Protein AF-A0A3Q3WZQ5-F1 (afdb_monomer_lite)

Organism: Mola mola (NCBI:txid94237)

Radius of gyration: 52.24 Å; chains: 1; bounding box: 93×128×130 Å

Sequence (222 aa):
VSSPKQTPKRCSSTSPEAAPPHKSPRTDVPSPITHMPNAGEPQSDNVEEPTGPPGSPTARRKSWRRATMTRRSLPALPNLYQVEHLKKEWTCLAKIISSEHPTSTSSSDPSVQRAMEKVRKATNLQGESECWEALLKKHRTKAEELEKVEQGLERGVLLDSTSLAQSSQHHFIQSKPDYHSVLRRQQPMLHTMMDIQSKMVRELMFFKDQSQLLVKETSGRL

Secondary structure (DSSP, 8-state):
------------------------------PPP---------------------------------------PPPPPPPHHHHHHHHHHHHHHHHHHHH----------HHHHHHHHHHHHHT-THHHHHHHHHHHHHHHHHHHHHHHHHHHHHH-----HHHHHTSTTHHHHHT---HHHHHHHHHHHHHHHHHHHHHHHHHHHHHHHHHHHHHHHHHHH-

pLDDT: mean 74.14, std 20.73, range [31.55, 98.62]

Structure (mmCIF, N/CA/C/O backbone):
data_AF-A0A3Q3WZQ5-F1
#
_entry.id   AF-A0A3Q3WZQ5-F1
#
loop_
_atom_site.group_PDB
_atom_site.id
_atom_site.type_symbol
_atom_site.label_atom_id
_atom_site.label_alt_id
_atom_site.label_comp_id
_atom_site.label_asym_id
_atom_site.label_entity_id
_atom_site.label_seq_id
_atom_site.pdbx_PDB_ins_code
_atom_site.Cartn_x
_atom_site.Cartn_y
_atom_site.Cartn_z
_atom_site.occupancy
_atom_site.B_iso_or_equiv
_atom_site.auth_seq_id
_atom_site.auth_comp_id
_atom_site.auth_asym_id
_atom_site.auth_atom_id
_atom_site.pdbx_PDB_model_num
ATOM 1 N N . VAL A 1 1 ? 7.269 63.712 -19.867 1.00 44.59 1 VAL A N 1
ATOM 2 C CA . VAL A 1 1 ? 6.268 62.759 -20.396 1.00 44.59 1 VAL A CA 1
ATOM 3 C C . VAL A 1 1 ? 5.926 61.778 -19.283 1.00 44.59 1 VAL A C 1
ATOM 5 O O . VAL A 1 1 ? 6.805 61.046 -18.858 1.00 44.59 1 VAL A O 1
ATOM 8 N N . SER A 1 2 ? 4.710 61.946 -18.742 1.00 45.03 2 SER A N 1
ATOM 9 C CA . SER A 1 2 ? 3.851 61.035 -17.943 1.00 45.03 2 SER A CA 1
ATOM 10 C C . SER A 1 2 ? 4.493 59.814 -17.253 1.00 45.03 2 SER A C 1
ATOM 12 O O . SER A 1 2 ? 4.985 58.929 -17.940 1.00 45.03 2 SER A O 1
ATOM 14 N N . SER A 1 3 ? 4.565 59.727 -15.919 1.00 49.22 3 SER A N 1
ATOM 15 C CA . SER A 1 3 ? 3.501 59.549 -14.890 1.00 49.22 3 SER A CA 1
ATOM 16 C C . SER A 1 3 ? 3.248 58.070 -14.500 1.00 49.22 3 SER A C 1
ATOM 18 O O . SER A 1 3 ? 3.118 57.230 -15.387 1.00 49.22 3 SER A O 1
ATOM 20 N N . PRO A 1 4 ? 3.127 57.753 -13.189 1.00 61.34 4 PRO A N 1
ATOM 21 C CA . PRO A 1 4 ? 2.912 56.403 -12.649 1.00 61.34 4 PRO A CA 1
ATOM 22 C C . PRO A 1 4 ? 1.415 56.024 -12.580 1.00 61.34 4 PRO A C 1
ATOM 24 O O . PRO A 1 4 ? 0.558 56.897 -12.441 1.00 61.34 4 PRO A O 1
ATOM 27 N N . LYS A 1 5 ? 1.084 54.723 -12.626 1.00 54.62 5 LYS A N 1
ATOM 28 C CA . LYS A 1 5 ? -0.280 54.171 -12.425 1.00 54.62 5 LYS A CA 1
ATOM 29 C C . LYS A 1 5 ? -0.213 52.973 -11.462 1.00 54.62 5 LYS A C 1
ATOM 31 O O . LYS A 1 5 ? 0.468 52.005 -11.764 1.00 54.62 5 LYS A O 1
ATOM 36 N N . GLN A 1 6 ? -0.654 53.120 -10.208 1.00 52.44 6 GLN A N 1
ATOM 37 C CA . GLN A 1 6 ? -2.023 52.941 -9.669 1.00 52.44 6 GLN A CA 1
ATOM 38 C C . GLN A 1 6 ? -2.361 51.484 -9.261 1.00 52.44 6 GLN A C 1
ATOM 40 O O . GLN A 1 6 ? -2.648 50.641 -10.100 1.00 52.44 6 GLN A O 1
ATOM 45 N N . THR A 1 7 ? -2.409 51.232 -7.944 1.00 53.81 7 THR A N 1
ATOM 46 C CA . THR A 1 7 ? -3.471 50.442 -7.262 1.00 53.81 7 THR A CA 1
ATOM 47 C C . THR A 1 7 ? -4.748 51.329 -7.184 1.00 53.81 7 THR A C 1
ATOM 49 O O . THR A 1 7 ? -4.585 52.519 -7.482 1.00 53.81 7 THR A O 1
ATOM 52 N N . PRO A 1 8 ? -5.994 50.918 -6.788 1.00 57.41 8 PRO A N 1
ATOM 53 C CA . PRO A 1 8 ? -6.422 49.804 -5.907 1.00 57.41 8 PRO A CA 1
ATOM 54 C C . PRO A 1 8 ? -7.828 49.173 -6.232 1.00 57.41 8 PRO A C 1
ATOM 56 O O . PRO A 1 8 ? -8.431 49.474 -7.256 1.00 57.41 8 PRO A O 1
ATOM 59 N N . LYS A 1 9 ? -8.384 48.416 -5.254 1.00 51.41 9 LYS A N 1
ATOM 60 C CA . LYS A 1 9 ? -9.808 48.020 -4.993 1.00 51.41 9 LYS A CA 1
ATOM 61 C C . LYS A 1 9 ? -10.229 46.632 -5.519 1.00 51.41 9 LYS A C 1
ATOM 63 O O . LYS A 1 9 ? -10.258 46.395 -6.713 1.00 51.41 9 LYS A O 1
ATOM 68 N N . ARG A 1 10 ? -10.373 45.631 -4.635 1.00 44.50 10 ARG A N 1
ATOM 69 C CA . ARG A 1 10 ? -11.524 45.291 -3.751 1.00 44.50 10 ARG A CA 1
ATOM 70 C C . ARG A 1 10 ? -12.717 44.743 -4.540 1.00 44.50 10 ARG A C 1
ATOM 72 O O . ARG A 1 10 ? -13.382 45.530 -5.190 1.00 44.50 10 ARG A O 1
ATOM 79 N N . CYS A 1 11 ? -13.024 43.458 -4.339 1.00 40.38 11 CYS A N 1
ATOM 80 C CA . CYS A 1 11 ? -14.385 42.935 -4.164 1.00 40.38 11 CYS A CA 1
ATOM 81 C C . CYS A 1 11 ? -14.338 41.572 -3.452 1.00 40.38 11 CYS A C 1
ATOM 83 O O . CYS A 1 11 ? -13.729 40.622 -3.935 1.00 40.38 11 CYS A O 1
ATOM 85 N N . SER A 1 12 ? -14.986 41.518 -2.290 1.00 52.22 12 SER A N 1
ATOM 86 C CA . SER A 1 12 ? -15.489 40.304 -1.646 1.00 52.22 12 SER A CA 1
ATOM 87 C C . SER A 1 12 ? -16.879 40.005 -2.213 1.00 52.22 12 SER A C 1
ATOM 89 O O . SER A 1 12 ? -17.658 40.945 -2.340 1.00 52.22 12 SER A O 1
ATOM 91 N N . SER A 1 13 ? -17.212 38.738 -2.460 1.00 51.34 13 SER A N 1
ATOM 92 C CA . SER A 1 13 ? -18.578 38.181 -2.349 1.00 51.34 13 SER A CA 1
ATOM 93 C C . SER A 1 13 ? -18.502 36.676 -2.636 1.00 51.34 13 SER A C 1
ATOM 95 O O . SER A 1 13 ? -17.992 36.294 -3.682 1.00 51.34 13 SER A O 1
ATOM 97 N N . THR A 1 14 ? -18.759 35.784 -1.683 1.00 44.66 14 THR A N 1
ATOM 98 C CA . THR A 1 14 ? -20.075 35.314 -1.198 1.00 44.66 14 THR A CA 1
ATOM 99 C C . THR A 1 14 ? -20.300 33.896 -1.723 1.00 44.66 14 THR A C 1
ATOM 101 O O . THR A 1 14 ? -20.460 33.679 -2.918 1.00 44.66 14 THR A O 1
ATOM 104 N N . SER A 1 15 ? -20.262 32.939 -0.794 1.00 48.50 15 SER A N 1
ATOM 105 C CA . SER A 1 15 ? -20.676 31.545 -0.983 1.00 48.50 15 SER A CA 1
ATOM 106 C C . SER A 1 15 ? -22.208 31.453 -1.045 1.00 48.50 15 SER A C 1
ATOM 108 O O . SER A 1 15 ? -22.880 32.299 -0.449 1.00 48.50 15 SER A O 1
ATOM 110 N N . PRO A 1 16 ? -22.759 30.462 -1.761 1.00 60.44 16 PRO A N 1
ATOM 111 C CA . PRO A 1 16 ? -23.573 29.437 -1.089 1.00 60.44 16 PRO A CA 1
ATOM 112 C C . PRO A 1 16 ? -23.215 28.023 -1.599 1.00 60.44 16 PRO A C 1
ATOM 114 O O . PRO A 1 16 ? -22.884 27.829 -2.763 1.00 60.44 16 PRO A O 1
ATOM 117 N N . GLU A 1 17 ? -23.042 27.035 -0.722 1.00 53.84 17 GLU A N 1
ATOM 118 C CA . GLU A 1 17 ? -24.107 26.149 -0.217 1.00 53.84 17 GLU A CA 1
ATOM 119 C C . GLU A 1 17 ? -24.777 25.297 -1.311 1.00 53.84 17 GLU A C 1
ATOM 121 O O . GLU A 1 17 ? -25.627 25.777 -2.050 1.00 53.84 17 GLU A O 1
ATOM 126 N N . ALA A 1 18 ? -24.400 24.012 -1.365 1.00 49.84 18 ALA A N 1
ATOM 127 C CA . ALA A 1 18 ? -25.276 22.888 -1.715 1.00 49.84 18 ALA A CA 1
ATOM 128 C C . ALA A 1 18 ? -24.535 21.559 -1.462 1.00 49.84 18 ALA A C 1
ATOM 130 O O . ALA A 1 18 ? -23.678 21.142 -2.241 1.00 49.84 18 ALA A O 1
ATOM 131 N N . ALA A 1 19 ? -24.863 20.887 -0.358 1.00 57.44 19 ALA A N 1
ATOM 132 C CA . ALA A 1 19 ? -24.512 19.487 -0.132 1.00 57.44 19 ALA A CA 1
ATOM 133 C C . ALA A 1 19 ? -25.517 18.562 -0.847 1.00 57.44 19 ALA A C 1
ATOM 135 O O . ALA A 1 19 ? -26.711 18.868 -0.842 1.00 57.44 19 ALA A O 1
ATOM 136 N N . PRO A 1 20 ? -25.091 17.399 -1.375 1.00 63.72 20 PRO A N 1
ATOM 137 C CA . PRO A 1 20 ? -25.992 16.280 -1.633 1.00 63.72 20 PRO A CA 1
ATOM 138 C C . PRO A 1 20 ? -25.722 15.069 -0.711 1.00 63.72 20 PRO A C 1
ATOM 140 O O . PRO A 1 20 ? -24.638 14.938 -0.141 1.00 63.72 20 PRO A O 1
ATOM 143 N N . PRO A 1 21 ? -26.723 14.187 -0.532 1.00 60.00 21 PRO A N 1
ATOM 144 C CA . PRO A 1 21 ? -26.917 13.399 0.681 1.00 60.00 21 PRO A CA 1
ATOM 145 C C . PRO A 1 21 ? -26.221 12.030 0.697 1.00 60.00 21 PRO A C 1
ATOM 147 O O . PRO A 1 21 ? -25.944 11.410 -0.327 1.00 60.00 21 PRO A O 1
ATOM 150 N N . HIS A 1 22 ? -26.047 11.531 1.922 1.00 60.53 22 HIS A N 1
ATOM 151 C CA . HIS A 1 22 ? -25.655 10.173 2.290 1.00 60.53 22 HIS A CA 1
ATOM 152 C C . HIS A 1 22 ? -26.551 9.092 1.671 1.00 60.53 22 HIS A C 1
ATOM 154 O O . HIS A 1 22 ? -27.756 9.109 1.922 1.00 60.53 22 HIS A O 1
ATOM 160 N N . LYS A 1 23 ? -25.959 8.079 1.017 1.00 54.97 23 LYS A N 1
ATOM 161 C CA . LYS A 1 23 ? -26.500 6.705 0.964 1.00 54.97 23 LYS A CA 1
ATOM 162 C C . LYS A 1 23 ? -25.368 5.672 0.898 1.00 54.97 23 LYS A C 1
ATOM 164 O O . LYS A 1 23 ? -24.660 5.585 -0.099 1.00 54.97 23 LYS A O 1
ATOM 169 N N . SER A 1 24 ? -25.242 4.872 1.955 1.00 59.75 24 SER A N 1
ATOM 170 C CA . SER A 1 24 ? -24.442 3.642 1.985 1.00 59.75 24 SER A CA 1
ATOM 171 C C . SER A 1 24 ? -25.312 2.451 1.570 1.00 59.75 24 SER A C 1
ATOM 173 O O . SER A 1 24 ? -26.394 2.292 2.141 1.00 59.75 24 SER A O 1
ATOM 175 N N . PRO A 1 25 ? -24.864 1.565 0.664 1.00 58.53 25 PRO A N 1
ATOM 176 C CA . PRO A 1 25 ? -25.453 0.242 0.519 1.00 58.53 25 PRO A CA 1
ATOM 177 C C . PRO A 1 25 ? -24.878 -0.699 1.583 1.00 58.53 25 PRO A C 1
ATOM 179 O O . PRO A 1 25 ? -23.689 -1.015 1.604 1.00 58.53 25 PRO A O 1
ATOM 182 N N . ARG A 1 26 ? -25.760 -1.134 2.479 1.00 54.75 26 ARG A N 1
ATOM 183 C CA . ARG A 1 26 ? -25.588 -2.279 3.374 1.00 54.75 26 ARG A CA 1
ATOM 184 C C . ARG A 1 26 ? -25.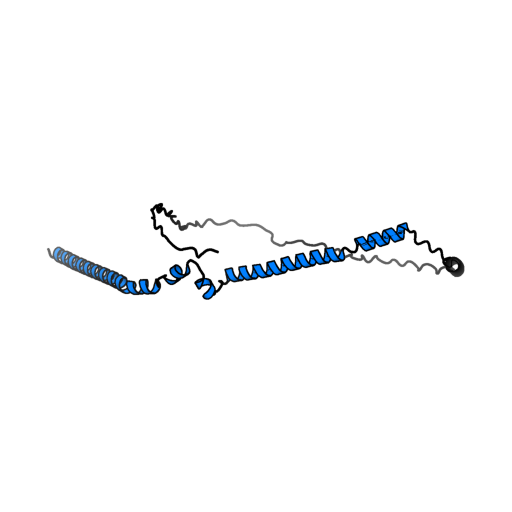516 -3.530 2.490 1.00 54.75 26 ARG A C 1
ATOM 186 O O . ARG A 1 26 ? -26.458 -3.776 1.744 1.00 54.75 26 ARG A O 1
ATOM 193 N N . THR A 1 27 ? -24.411 -4.272 2.529 1.00 55.47 27 THR A N 1
ATOM 194 C CA . THR A 1 27 ? -24.343 -5.602 1.903 1.00 55.47 27 THR A CA 1
ATOM 195 C C . THR A 1 27 ? -24.228 -6.616 3.024 1.00 55.47 27 THR A C 1
ATOM 197 O O . THR A 1 27 ? -23.221 -6.662 3.729 1.00 55.47 27 THR A O 1
ATOM 200 N N . ASP A 1 28 ? -25.320 -7.342 3.230 1.00 48.72 28 ASP A N 1
ATOM 201 C CA . ASP A 1 28 ? -25.418 -8.437 4.176 1.00 48.72 28 ASP A CA 1
ATOM 202 C C . ASP A 1 28 ? -24.555 -9.619 3.716 1.00 48.72 28 ASP A C 1
ATOM 204 O O . ASP A 1 28 ? -24.477 -9.964 2.536 1.00 48.72 28 ASP A O 1
ATOM 208 N N . VAL A 1 29 ? -23.889 -10.221 4.694 1.00 54.16 29 VAL A N 1
ATOM 209 C CA . VAL A 1 29 ? -23.135 -11.470 4.595 1.00 54.16 29 VAL A CA 1
ATOM 210 C C . VAL A 1 29 ? -24.113 -12.642 4.479 1.00 54.16 29 VAL A C 1
ATOM 212 O O . VAL A 1 29 ? -25.120 -12.660 5.188 1.00 54.16 29 VAL A O 1
ATOM 215 N N . PRO A 1 30 ? -23.757 -13.692 3.724 1.00 58.62 30 PRO A N 1
ATOM 216 C CA . PRO A 1 30 ? -24.059 -15.037 4.192 1.00 58.62 30 PRO A CA 1
ATOM 217 C C . PRO A 1 30 ? -22.794 -15.900 4.252 1.00 58.62 30 PRO A C 1
ATOM 219 O O . PRO A 1 30 ? -22.122 -16.136 3.249 1.00 58.62 30 PRO A O 1
ATOM 222 N N . SER A 1 31 ? -22.495 -16.403 5.450 1.00 53.84 31 SER A N 1
ATOM 223 C CA . SER A 1 31 ? -21.585 -17.533 5.643 1.00 53.84 31 SER A CA 1
ATOM 224 C C . SER A 1 31 ? -22.275 -18.831 5.196 1.00 53.84 31 SER A C 1
ATOM 226 O O . SER A 1 31 ? -23.466 -18.991 5.479 1.00 53.84 31 SER A O 1
ATOM 228 N N . PRO A 1 32 ? -21.572 -19.795 4.572 1.00 54.22 32 PRO A N 1
ATOM 229 C CA . PRO A 1 32 ? -22.144 -21.094 4.239 1.00 54.22 32 PRO A CA 1
ATOM 230 C C . PRO A 1 32 ? -22.050 -22.057 5.431 1.00 54.22 32 PRO A C 1
ATOM 232 O O . PRO A 1 32 ? -20.962 -22.328 5.939 1.00 54.22 32 PRO A O 1
ATOM 235 N N . ILE A 1 33 ? -23.197 -22.601 5.845 1.00 44.41 33 ILE A N 1
ATOM 236 C CA . ILE A 1 33 ? -23.313 -23.736 6.768 1.00 44.41 33 ILE A CA 1
ATOM 237 C C . ILE A 1 33 ? -23.571 -25.012 5.957 1.00 44.41 33 ILE A C 1
ATOM 239 O O . ILE A 1 33 ? -24.548 -25.111 5.221 1.00 44.41 33 ILE A O 1
ATOM 243 N N . THR A 1 34 ? -22.631 -25.945 6.108 1.00 49.66 34 THR A N 1
ATOM 244 C CA . THR A 1 34 ? -22.788 -27.391 6.337 1.00 49.66 34 THR A CA 1
ATOM 245 C C . THR A 1 34 ? -23.994 -28.106 5.720 1.00 49.66 34 THR A C 1
ATOM 247 O O . THR A 1 34 ? -25.111 -27.911 6.180 1.00 49.66 34 THR A O 1
ATOM 250 N N . HIS A 1 35 ? -23.740 -29.091 4.846 1.00 38.19 35 HIS A N 1
ATOM 251 C CA . HIS A 1 35 ? -24.160 -30.480 5.103 1.00 38.19 35 HIS A CA 1
ATOM 252 C C . HIS A 1 35 ? -23.574 -31.476 4.087 1.00 38.19 35 HIS A C 1
ATOM 254 O O . HIS A 1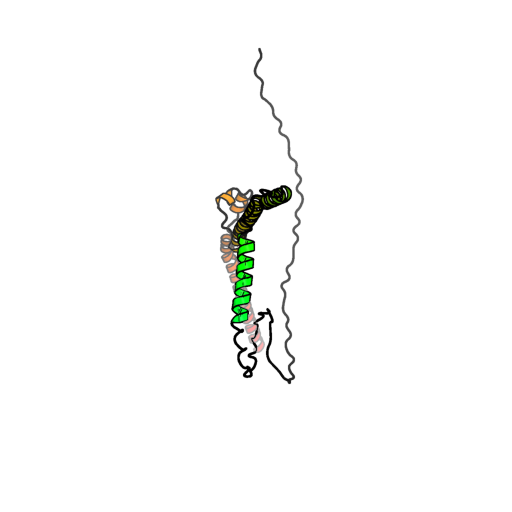 35 ? -23.812 -31.388 2.887 1.00 38.19 35 HIS A O 1
ATOM 260 N N . MET A 1 36 ? -22.841 -32.463 4.603 1.00 44.91 36 MET A N 1
ATOM 261 C CA . MET A 1 36 ? -22.629 -33.757 3.950 1.00 44.91 36 MET A CA 1
ATOM 262 C C . MET A 1 36 ? -23.842 -34.656 4.233 1.00 44.91 36 MET A C 1
ATOM 264 O O . MET A 1 36 ? -24.449 -34.537 5.306 1.00 44.91 36 MET A O 1
ATOM 268 N N . PRO A 1 37 ? -24.126 -35.621 3.348 1.00 51.41 37 PRO A N 1
ATOM 269 C CA . PRO A 1 37 ? -24.479 -36.948 3.818 1.00 51.41 37 PRO A CA 1
ATOM 270 C C . PRO A 1 37 ? -23.567 -38.023 3.224 1.00 51.41 37 PRO A C 1
ATOM 272 O O . PRO A 1 37 ? -23.248 -38.054 2.039 1.00 51.41 37 PRO A O 1
ATOM 275 N N . ASN A 1 38 ? -23.159 -38.884 4.145 1.00 35.59 38 ASN A N 1
ATOM 276 C CA . ASN A 1 38 ? -22.377 -40.095 4.002 1.00 35.59 38 ASN A CA 1
ATOM 277 C C . ASN A 1 38 ? -23.324 -41.309 3.859 1.00 35.59 38 ASN A C 1
ATOM 279 O O . ASN A 1 38 ? -24.464 -41.245 4.317 1.00 35.59 38 ASN A O 1
ATOM 283 N N . ALA A 1 39 ? -22.756 -42.414 3.370 1.00 38.16 39 ALA A N 1
ATOM 284 C CA . ALA A 1 39 ? -23.129 -43.820 3.574 1.00 38.16 39 ALA A CA 1
ATOM 285 C C . ALA A 1 39 ? -24.034 -44.530 2.542 1.00 38.16 39 ALA A C 1
ATOM 287 O O . ALA A 1 39 ? -25.213 -44.225 2.381 1.00 38.16 39 ALA A O 1
ATOM 288 N N . GLY A 1 40 ? -23.453 -45.582 1.944 1.00 36.44 40 GLY A N 1
ATOM 289 C CA . GLY A 1 40 ? -24.118 -46.662 1.208 1.00 36.44 40 GLY A CA 1
ATOM 290 C C . GLY A 1 40 ? -23.134 -47.496 0.369 1.00 36.44 40 GLY A C 1
ATOM 291 O O . GLY A 1 40 ? -22.925 -47.182 -0.795 1.00 36.44 40 GLY A O 1
ATOM 292 N N . GLU A 1 41 ? -22.507 -48.504 0.989 1.00 41.91 41 GLU A N 1
ATOM 293 C CA . GLU A 1 41 ? -21.523 -49.480 0.452 1.00 41.91 41 GLU A CA 1
ATOM 294 C C . GLU A 1 41 ? -22.151 -50.565 -0.500 1.00 41.91 41 GLU A C 1
ATOM 296 O O . GLU A 1 41 ? -23.285 -50.383 -0.934 1.00 41.91 41 GLU A O 1
ATOM 301 N N . PRO A 1 42 ? -21.533 -51.746 -0.776 1.00 48.72 42 PRO A N 1
ATOM 302 C CA . PRO A 1 42 ? -20.470 -52.020 -1.764 1.00 48.72 42 PRO A CA 1
ATOM 303 C C . PRO A 1 42 ? -20.793 -53.217 -2.713 1.00 48.72 42 PRO A C 1
ATOM 305 O O . PRO A 1 42 ? -21.546 -54.113 -2.346 1.00 48.72 42 PRO A O 1
ATOM 308 N N . GLN A 1 43 ? -20.156 -53.327 -3.893 1.00 35.28 43 GLN A N 1
ATOM 309 C CA . GLN A 1 43 ? -19.993 -54.613 -4.626 1.00 35.28 43 GLN A CA 1
ATOM 310 C C . GLN A 1 43 ? -18.960 -54.447 -5.765 1.00 35.28 43 GLN A C 1
ATOM 312 O O . GLN A 1 43 ? -19.202 -53.691 -6.698 1.00 35.28 43 GLN A O 1
ATOM 317 N N . SER A 1 44 ? -17.686 -54.800 -5.568 1.00 35.88 44 SER A N 1
ATOM 318 C CA . SER A 1 44 ? -16.984 -56.078 -5.834 1.00 35.88 44 SER A CA 1
ATOM 319 C C . SER A 1 44 ? -16.996 -56.594 -7.284 1.00 35.88 44 SER A C 1
ATOM 321 O O . SER A 1 44 ? -18.043 -56.919 -7.835 1.00 35.88 44 SER A O 1
ATOM 323 N N . ASP A 1 45 ? -15.763 -56.760 -7.781 1.00 31.55 45 ASP A N 1
ATOM 324 C CA . ASP A 1 45 ? -15.262 -57.675 -8.822 1.00 31.55 45 ASP A CA 1
ATOM 325 C C . ASP A 1 45 ? -15.338 -57.248 -10.301 1.00 31.55 45 ASP A C 1
ATOM 327 O O . ASP A 1 45 ? -16.303 -57.535 -11.005 1.00 31.55 45 ASP A O 1
ATOM 331 N N . ASN A 1 46 ? -14.239 -56.688 -10.832 1.00 37.97 46 ASN A N 1
ATOM 332 C CA . ASN A 1 46 ? -13.255 -57.458 -11.623 1.00 37.97 46 ASN A CA 1
ATOM 333 C C . ASN A 1 46 ? -12.253 -56.570 -12.403 1.00 37.97 46 ASN A C 1
ATOM 335 O O . ASN A 1 46 ? -12.649 -55.722 -13.193 1.00 37.97 46 ASN A O 1
ATOM 339 N N . VAL A 1 47 ? -10.968 -56.910 -12.219 1.00 39.50 47 VAL A N 1
ATOM 340 C CA . VAL A 1 47 ? -9.926 -57.166 -13.245 1.00 39.50 47 VAL A CA 1
ATOM 341 C C . VAL A 1 47 ? -9.296 -56.005 -14.052 1.00 39.50 47 VAL A C 1
ATOM 343 O O . VAL A 1 47 ? -9.953 -55.258 -14.763 1.00 39.50 47 VAL A O 1
ATOM 346 N N . GLU A 1 48 ? -7.953 -56.023 -13.994 1.00 37.16 48 GLU A N 1
ATOM 347 C CA . GLU A 1 48 ? -6.917 -55.461 -14.890 1.00 37.16 48 GLU A CA 1
ATOM 348 C C . GLU A 1 48 ? -6.519 -53.973 -14.804 1.00 37.16 48 GLU A C 1
ATOM 350 O O . GLU A 1 48 ? -6.907 -53.106 -15.580 1.00 37.16 48 GLU A O 1
ATOM 355 N N . GLU A 1 49 ? -5.580 -53.738 -13.890 1.00 40.41 49 GLU A N 1
ATOM 356 C CA . GLU A 1 49 ? -4.466 -52.781 -13.959 1.00 40.41 49 GLU A CA 1
ATOM 357 C C . GLU A 1 49 ? -3.260 -53.459 -14.702 1.00 40.41 49 GLU A C 1
ATOM 359 O O . GLU A 1 49 ? -3.250 -54.694 -14.706 1.00 40.41 49 GLU A O 1
ATOM 364 N N . PRO A 1 50 ? -2.213 -52.797 -15.285 1.00 46.12 50 PRO A N 1
ATOM 365 C CA . PRO A 1 50 ? -1.853 -51.365 -15.317 1.00 46.12 50 PRO A CA 1
ATOM 366 C C . PRO A 1 50 ? -1.350 -50.786 -16.679 1.00 46.12 50 PRO A C 1
ATOM 368 O O . PRO A 1 50 ? -0.862 -51.476 -17.571 1.00 46.12 50 PRO A O 1
ATOM 371 N N . THR A 1 51 ? -1.194 -49.454 -16.665 1.00 34.66 51 THR A N 1
ATOM 372 C CA . THR A 1 51 ? -0.086 -48.652 -17.255 1.00 34.66 51 THR A CA 1
ATOM 373 C C . THR A 1 51 ? -0.284 -47.958 -18.611 1.00 34.66 51 THR A C 1
ATOM 375 O O . THR A 1 51 ? -0.231 -48.574 -19.672 1.00 34.66 51 THR A O 1
ATOM 378 N N . GLY A 1 52 ? -0.274 -46.617 -18.566 1.00 35.03 52 GLY A N 1
ATOM 379 C CA . GLY A 1 52 ? 0.267 -45.750 -19.626 1.00 35.03 52 GLY A CA 1
ATOM 380 C C . GLY A 1 52 ? -0.315 -44.330 -19.620 1.00 35.03 52 GLY A C 1
ATOM 381 O O . GLY A 1 52 ? -1.504 -44.163 -19.874 1.00 35.03 52 GLY A O 1
ATOM 382 N N . PRO A 1 53 ? 0.496 -43.292 -19.335 1.00 52.19 53 PRO A N 1
ATOM 383 C CA . PRO A 1 53 ? 0.758 -42.256 -20.359 1.00 52.19 53 PRO A CA 1
ATOM 384 C C . PRO A 1 53 ? 2.200 -41.684 -20.236 1.00 52.19 53 PRO A C 1
ATOM 386 O O . PRO A 1 53 ? 2.933 -42.133 -19.355 1.00 52.19 53 PRO A O 1
ATOM 389 N N . PRO A 1 54 ? 2.659 -40.663 -21.000 1.00 46.56 54 PRO A N 1
ATOM 390 C CA . PRO A 1 54 ? 2.162 -40.035 -22.231 1.00 46.56 54 PRO A CA 1
ATOM 391 C C . PRO A 1 54 ? 3.202 -40.054 -23.385 1.00 46.56 54 PRO A C 1
ATOM 393 O O . PRO A 1 54 ? 4.414 -40.084 -23.179 1.00 46.56 54 PRO A O 1
ATOM 396 N N . GLY A 1 55 ? 2.735 -39.987 -24.634 1.00 37.69 55 GLY A N 1
ATOM 397 C CA . GLY A 1 55 ? 3.595 -39.938 -25.822 1.00 37.69 55 GLY A CA 1
ATOM 398 C C . GLY A 1 55 ? 4.049 -38.524 -26.207 1.00 37.69 55 GLY A C 1
ATOM 399 O O . GLY A 1 55 ? 3.217 -37.642 -26.404 1.00 37.69 55 GLY A O 1
ATOM 400 N N . SER A 1 56 ? 5.365 -38.336 -26.370 1.00 38.53 56 SER A N 1
ATOM 401 C CA . SER A 1 56 ? 6.061 -37.349 -27.231 1.00 38.53 56 SER A CA 1
ATOM 402 C C . SER A 1 56 ? 7.583 -37.617 -27.189 1.00 38.53 56 SER A C 1
ATOM 404 O O . SER A 1 56 ? 8.060 -38.069 -26.152 1.00 38.53 56 SER A O 1
ATOM 406 N N . PRO A 1 57 ? 8.416 -37.253 -28.189 1.00 47.34 57 PRO A N 1
ATOM 407 C CA . PRO A 1 57 ? 8.235 -37.192 -29.636 1.00 47.34 57 PRO A CA 1
ATOM 408 C C . PRO A 1 57 ? 9.260 -38.076 -30.404 1.00 47.34 57 PRO A C 1
ATOM 410 O O . PRO A 1 57 ? 10.245 -38.597 -29.882 1.00 47.34 57 PRO A O 1
ATOM 413 N N . THR A 1 58 ? 9.010 -38.229 -31.699 1.00 52.25 58 THR A N 1
ATOM 414 C CA . THR A 1 58 ? 9.658 -39.099 -32.689 1.00 52.25 58 THR A CA 1
ATOM 415 C C . THR A 1 58 ? 11.173 -38.870 -32.856 1.00 52.25 58 THR A C 1
ATOM 417 O O . THR A 1 58 ? 11.620 -38.106 -33.710 1.00 52.25 58 THR A O 1
ATOM 420 N N . ALA A 1 59 ? 12.000 -39.613 -32.117 1.00 44.31 59 ALA A N 1
ATOM 421 C CA . ALA A 1 59 ? 13.426 -39.769 -32.410 1.00 44.31 59 ALA A CA 1
ATOM 422 C C . ALA A 1 59 ? 13.625 -40.896 -33.440 1.00 44.31 59 ALA A C 1
ATOM 424 O O . ALA A 1 59 ? 13.674 -42.083 -33.113 1.00 44.31 59 ALA A O 1
ATOM 425 N N . ARG A 1 60 ? 13.730 -40.528 -34.721 1.00 59.25 60 ARG A N 1
ATOM 426 C CA . ARG A 1 60 ? 13.960 -41.441 -35.853 1.00 59.25 60 ARG A CA 1
ATOM 427 C C . ARG A 1 60 ? 15.376 -42.036 -35.806 1.00 59.25 60 ARG A C 1
ATOM 429 O O . ARG A 1 60 ? 16.270 -41.631 -36.549 1.00 59.25 60 ARG A O 1
ATOM 436 N N . ARG A 1 61 ? 15.584 -43.025 -34.935 1.00 52.78 61 ARG A N 1
ATOM 437 C CA . ARG A 1 61 ? 16.787 -43.866 -34.890 1.00 52.78 61 ARG A CA 1
ATOM 438 C C . ARG A 1 61 ? 16.735 -44.887 -36.026 1.00 52.78 61 ARG A C 1
ATOM 440 O O . ARG A 1 61 ? 15.951 -45.829 -36.010 1.00 52.78 61 ARG A O 1
ATOM 447 N N . LYS A 1 62 ? 17.582 -44.678 -37.032 1.00 63.97 62 LYS A N 1
ATOM 448 C CA . LYS A 1 62 ? 17.812 -45.607 -38.145 1.00 63.97 62 LYS A CA 1
ATOM 449 C C . LYS A 1 62 ? 18.488 -46.872 -37.604 1.00 63.97 62 LYS A C 1
ATOM 451 O O . LYS A 1 62 ? 19.678 -46.859 -37.297 1.00 63.97 62 LYS A O 1
ATOM 456 N N . SER A 1 63 ? 17.720 -47.947 -37.465 1.00 53.19 63 SER A N 1
ATOM 457 C CA . SER A 1 63 ? 18.230 -49.284 -37.182 1.00 53.19 63 SER A CA 1
ATOM 458 C C . SER A 1 63 ? 18.845 -49.866 -38.456 1.00 53.19 63 SER A C 1
ATOM 460 O O . SER A 1 63 ? 18.171 -50.123 -39.452 1.00 53.19 63 SER A O 1
ATOM 462 N N . TRP A 1 64 ? 20.162 -50.053 -38.438 1.00 50.34 64 TRP A N 1
ATOM 463 C CA . TRP A 1 64 ? 20.874 -50.786 -39.476 1.00 50.34 64 TRP A CA 1
ATOM 464 C C . TRP A 1 64 ? 20.565 -52.271 -39.294 1.00 50.34 64 TRP A C 1
ATOM 466 O O . TRP A 1 64 ? 21.101 -52.924 -38.398 1.00 50.34 64 TRP A O 1
ATOM 476 N N . ARG A 1 65 ? 19.667 -52.813 -40.121 1.00 56.81 65 ARG A N 1
ATOM 477 C CA . ARG A 1 65 ? 19.513 -54.264 -40.248 1.00 56.81 65 ARG A CA 1
ATOM 478 C C . ARG A 1 65 ? 20.836 -54.824 -40.774 1.00 56.81 65 ARG A C 1
ATOM 480 O O . ARG A 1 65 ? 21.241 -54.508 -41.889 1.00 56.81 65 ARG A O 1
ATOM 487 N N . ARG A 1 66 ? 21.515 -55.644 -39.967 1.00 52.41 66 ARG A N 1
ATOM 488 C CA . ARG A 1 66 ? 22.623 -56.492 -40.422 1.00 52.41 66 ARG A CA 1
ATOM 489 C C . ARG A 1 66 ? 22.057 -57.507 -41.412 1.00 52.41 66 ARG A C 1
ATOM 491 O O . ARG A 1 66 ? 21.367 -58.438 -41.007 1.00 52.41 66 ARG A O 1
ATOM 498 N N . ALA A 1 67 ? 22.313 -57.295 -42.698 1.00 51.81 67 ALA A N 1
ATOM 499 C CA . ALA A 1 67 ? 22.070 -58.300 -43.720 1.00 51.81 67 ALA A CA 1
ATOM 500 C C . ALA A 1 67 ? 23.132 -59.402 -43.598 1.00 51.81 67 ALA A C 1
ATOM 502 O O . ALA A 1 67 ? 24.326 -59.125 -43.471 1.00 51.81 67 ALA A O 1
ATOM 503 N N . THR A 1 68 ? 22.679 -60.650 -43.612 1.00 61.41 68 THR A N 1
ATOM 504 C CA . THR A 1 68 ? 23.496 -61.860 -43.648 1.00 61.41 68 THR A CA 1
ATOM 505 C C . THR A 1 68 ? 24.334 -61.870 -44.925 1.00 61.41 68 THR A C 1
ATOM 507 O O . THR A 1 68 ? 23.834 -62.011 -46.040 1.00 61.41 68 THR A O 1
ATOM 510 N N . MET A 1 69 ? 25.636 -61.650 -44.759 1.00 55.91 69 MET A N 1
ATOM 511 C CA . MET A 1 69 ? 26.586 -61.506 -45.853 1.00 55.91 69 MET A CA 1
ATOM 512 C C . MET A 1 69 ? 26.967 -62.887 -46.401 1.00 55.91 69 MET A C 1
ATOM 514 O O . MET A 1 69 ? 27.913 -63.529 -45.951 1.00 55.91 69 MET A O 1
ATOM 518 N N . THR A 1 70 ? 26.204 -63.355 -47.384 1.00 53.81 70 THR A N 1
ATOM 519 C CA . THR A 1 70 ? 26.581 -64.485 -48.242 1.00 53.81 70 THR A CA 1
ATOM 520 C C . THR A 1 70 ? 27.926 -64.188 -48.908 1.00 53.81 70 THR A C 1
ATOM 522 O O . THR A 1 70 ? 28.088 -63.134 -49.527 1.00 53.81 70 THR A O 1
ATOM 525 N N . ARG A 1 71 ? 28.883 -65.118 -48.789 1.00 55.31 71 ARG A N 1
ATOM 526 C CA . ARG A 1 71 ? 30.182 -65.107 -49.480 1.00 55.31 71 ARG A CA 1
ATOM 527 C C . ARG A 1 71 ? 29.979 -64.904 -50.987 1.00 55.31 71 ARG A C 1
ATOM 529 O O . ARG A 1 71 ? 29.687 -65.853 -51.706 1.00 55.31 71 ARG A O 1
ATOM 536 N N . ARG A 1 72 ? 30.154 -63.673 -51.465 1.00 58.81 72 ARG A N 1
ATOM 537 C CA . ARG A 1 72 ? 30.383 -63.372 -52.880 1.00 58.81 72 ARG A CA 1
ATOM 538 C C . ARG A 1 72 ? 31.857 -63.025 -53.031 1.00 58.81 72 ARG A C 1
ATOM 540 O O . ARG A 1 72 ? 32.375 -62.187 -52.299 1.00 58.81 72 ARG A O 1
ATOM 547 N N . SER A 1 73 ? 32.523 -63.739 -53.927 1.00 66.75 73 SER A N 1
ATOM 548 C CA . SER A 1 73 ? 33.885 -63.478 -54.383 1.00 66.75 73 SER A CA 1
ATOM 549 C C . SER A 1 73 ? 34.085 -61.994 -54.702 1.00 66.75 73 SER A C 1
ATOM 551 O O . SER A 1 73 ? 33.200 -61.367 -55.288 1.00 66.75 73 SER A O 1
ATOM 553 N N . LEU A 1 74 ? 35.238 -61.442 -54.313 1.00 67.31 74 LEU A N 1
ATOM 554 C CA . LEU A 1 74 ? 35.620 -60.067 -54.639 1.00 67.31 74 LEU A CA 1
ATOM 555 C C . LEU A 1 74 ? 35.573 -59.860 -56.166 1.00 67.31 74 LEU A C 1
ATOM 557 O O . LEU A 1 74 ? 35.983 -60.765 -56.900 1.00 67.31 74 LEU A O 1
ATOM 561 N N . PRO A 1 75 ? 35.075 -58.712 -56.662 1.00 63.31 75 PRO A N 1
ATOM 562 C CA . PRO A 1 75 ? 35.132 -58.403 -58.085 1.00 63.31 75 PRO A CA 1
ATOM 563 C C . PRO A 1 75 ? 36.592 -58.411 -58.551 1.00 63.31 75 PRO A C 1
ATOM 565 O O . PRO A 1 75 ? 37.473 -57.890 -57.865 1.00 63.31 75 PRO A O 1
ATOM 568 N N . ALA A 1 76 ? 36.840 -59.046 -59.699 1.00 65.81 76 ALA A N 1
ATOM 569 C CA . ALA A 1 76 ? 38.164 -59.116 -60.301 1.00 65.81 76 ALA A CA 1
ATOM 570 C C . ALA A 1 76 ? 38.735 -57.702 -60.480 1.00 65.81 76 ALA A C 1
ATOM 572 O O . ALA A 1 76 ? 38.018 -56.790 -60.900 1.00 65.81 76 ALA A O 1
ATOM 573 N N . LEU A 1 77 ? 40.015 -57.528 -60.133 1.00 63.00 77 LEU A N 1
ATOM 574 C CA . LEU A 1 77 ? 40.714 -56.254 -60.287 1.00 63.00 77 LEU A CA 1
ATOM 575 C C . LEU A 1 77 ? 40.564 -55.762 -61.737 1.00 63.00 77 LEU A C 1
ATOM 577 O O . LEU A 1 77 ? 40.732 -56.566 -62.661 1.00 63.00 77 LEU A O 1
ATOM 581 N N . PRO A 1 78 ? 40.229 -54.475 -61.954 1.00 67.88 78 PRO A N 1
ATOM 582 C CA . PRO A 1 78 ? 40.075 -53.935 -63.296 1.00 67.88 78 PRO A CA 1
ATOM 583 C C . PRO A 1 78 ? 41.364 -54.165 -64.086 1.00 67.88 78 PRO A C 1
ATOM 585 O O . PRO A 1 78 ? 42.467 -53.943 -63.584 1.00 67.88 78 PRO A O 1
ATOM 588 N N . ASN A 1 79 ? 41.209 -54.660 -65.315 1.00 70.62 79 ASN A N 1
ATOM 589 C CA . ASN A 1 79 ? 42.318 -54.958 -66.212 1.00 70.62 79 ASN A CA 1
ATOM 590 C C . ASN A 1 79 ? 43.220 -53.716 -66.330 1.00 70.62 79 ASN A C 1
ATOM 592 O O . ASN A 1 79 ? 42.724 -52.629 -66.631 1.00 70.62 79 ASN A O 1
ATOM 596 N N . LEU A 1 80 ? 44.528 -53.876 -66.099 1.00 74.38 80 LEU A N 1
ATOM 597 C CA . LEU A 1 80 ? 45.516 -52.788 -66.104 1.00 74.38 80 LEU A CA 1
ATOM 598 C C . LEU A 1 80 ? 45.438 -51.927 -67.378 1.00 74.38 80 LEU A C 1
ATOM 600 O O . LEU A 1 80 ? 45.627 -50.716 -67.312 1.00 74.38 80 LEU A O 1
ATOM 604 N N . TYR A 1 81 ? 45.049 -52.515 -68.514 1.00 78.25 81 TYR A N 1
ATOM 605 C CA . TYR A 1 81 ? 44.821 -51.779 -69.759 1.00 78.25 81 TYR A CA 1
ATOM 606 C C . TYR A 1 81 ? 43.694 -50.739 -69.671 1.00 78.25 81 TYR A C 1
ATOM 608 O O . TYR A 1 81 ? 43.814 -49.657 -70.242 1.00 78.25 81 TYR A O 1
ATOM 616 N N . GLN A 1 82 ? 42.612 -51.027 -68.944 1.00 78.69 82 GLN A N 1
ATOM 617 C CA . GLN A 1 82 ? 41.505 -50.082 -68.757 1.00 78.69 82 GLN A CA 1
ATOM 618 C C . GLN A 1 82 ? 41.915 -48.923 -67.848 1.00 78.69 82 GLN A C 1
ATOM 620 O O . GLN A 1 82 ? 41.520 -47.784 -68.082 1.00 78.69 82 GLN A O 1
ATOM 625 N N . VAL A 1 83 ? 42.744 -49.206 -66.840 1.00 81.19 83 VAL A N 1
ATOM 626 C CA . VAL A 1 83 ? 43.261 -48.191 -65.917 1.00 81.19 83 VAL A CA 1
ATOM 627 C C . VAL A 1 83 ? 44.186 -47.221 -66.650 1.00 81.19 83 VAL A C 1
ATOM 629 O O . VAL A 1 83 ? 44.040 -46.010 -66.495 1.00 81.19 83 VAL A O 1
ATOM 632 N N . GLU A 1 84 ? 45.086 -47.725 -67.496 1.00 86.75 84 GLU A N 1
ATOM 633 C CA . GLU A 1 84 ? 45.984 -46.871 -68.281 1.00 86.75 84 GLU A CA 1
ATOM 634 C C . GLU A 1 84 ? 45.236 -46.057 -69.347 1.00 86.75 84 GLU A C 1
ATOM 636 O O . GLU A 1 84 ? 45.536 -44.877 -69.544 1.00 86.75 84 GLU A O 1
ATOM 641 N N . HIS A 1 85 ? 44.216 -46.638 -69.990 1.00 89.06 85 HIS A N 1
ATOM 642 C CA . HIS A 1 85 ? 43.358 -45.906 -70.926 1.00 89.06 85 HIS A CA 1
ATOM 643 C C . HIS A 1 85 ? 42.618 -44.759 -70.230 1.00 89.06 85 HIS A C 1
ATOM 645 O O . HIS A 1 85 ? 42.717 -43.608 -70.653 1.00 89.06 85 HIS A O 1
ATOM 651 N N . LEU A 1 86 ? 41.952 -45.058 -69.111 1.00 90.44 86 LEU A N 1
ATOM 652 C CA . LEU A 1 86 ? 41.203 -44.076 -68.335 1.00 90.44 86 LEU A CA 1
ATOM 653 C C . LEU A 1 86 ? 42.130 -42.968 -67.821 1.00 90.44 86 LEU A C 1
ATOM 655 O O . LEU A 1 86 ? 41.837 -41.786 -67.975 1.00 90.44 86 LEU A O 1
ATOM 659 N N . LYS A 1 87 ? 43.303 -43.324 -67.289 1.00 89.19 87 LYS A N 1
ATOM 660 C CA . LYS A 1 87 ? 44.315 -42.353 -66.861 1.00 89.19 87 LYS A CA 1
ATOM 661 C C . LYS A 1 87 ? 44.719 -41.427 -68.007 1.00 89.19 87 LYS A C 1
ATOM 663 O O . LYS A 1 87 ? 44.809 -40.217 -67.801 1.00 89.19 87 LYS A O 1
ATOM 668 N N . LYS A 1 88 ? 44.925 -41.956 -69.215 1.00 91.62 88 LYS A N 1
ATOM 669 C CA . LYS A 1 88 ? 45.279 -41.157 -70.397 1.00 91.62 88 LYS A CA 1
ATOM 670 C C . LYS A 1 88 ? 44.158 -40.191 -70.795 1.00 91.62 88 LYS A C 1
ATOM 672 O O . LYS A 1 88 ? 44.457 -39.033 -71.080 1.00 91.62 88 LYS A O 1
ATOM 677 N N . GLU A 1 89 ? 42.897 -40.620 -70.732 1.00 92.75 89 GLU A N 1
ATOM 678 C CA . GLU A 1 89 ? 41.729 -39.758 -70.974 1.00 92.75 89 GLU A CA 1
ATOM 679 C C . GLU A 1 89 ? 41.610 -38.637 -69.938 1.00 92.75 89 GLU A C 1
ATOM 681 O O . GLU A 1 89 ? 41.514 -37.469 -70.313 1.00 92.75 89 GLU A O 1
ATOM 686 N N . TRP A 1 90 ? 41.725 -38.952 -68.644 1.00 91.19 90 TRP A N 1
ATOM 687 C CA . TRP A 1 90 ? 41.715 -37.941 -67.579 1.00 91.19 90 TRP A CA 1
ATOM 688 C C . TRP A 1 90 ? 42.871 -36.952 -67.710 1.00 91.19 90 TRP A C 1
ATOM 690 O O . TRP A 1 90 ? 42.692 -35.756 -67.493 1.00 91.19 90 TRP A O 1
ATOM 700 N N . THR A 1 91 ? 44.052 -37.423 -68.119 1.00 90.88 91 THR A N 1
ATOM 701 C CA . THR A 1 91 ? 45.211 -36.546 -68.341 1.00 90.88 91 THR A CA 1
ATOM 702 C C . THR A 1 91 ? 44.999 -35.638 -69.558 1.00 90.88 91 THR A C 1
ATOM 704 O O . THR A 1 91 ? 45.461 -34.498 -69.563 1.00 90.88 91 THR A O 1
ATOM 707 N N . CYS A 1 92 ? 44.296 -36.115 -70.589 1.00 88.56 92 CYS A N 1
ATOM 708 C CA . CYS A 1 92 ? 43.937 -35.315 -71.758 1.00 88.56 92 CYS A CA 1
ATOM 709 C C . CYS A 1 92 ? 42.895 -34.246 -71.400 1.00 88.56 92 CYS A C 1
ATOM 711 O O . CYS A 1 92 ? 43.123 -33.069 -71.667 1.00 88.56 92 CYS A O 1
ATOM 713 N N . LEU A 1 93 ? 41.827 -34.625 -70.693 1.00 90.81 93 LEU A N 1
ATOM 714 C CA . LEU A 1 93 ? 40.809 -33.701 -70.183 1.00 90.81 93 LEU A CA 1
ATOM 715 C C . LEU A 1 93 ? 41.405 -32.631 -69.264 1.00 90.81 93 LEU A C 1
ATOM 717 O O . LEU A 1 93 ? 41.135 -31.447 -69.444 1.00 90.81 93 LEU A O 1
ATOM 721 N N . ALA A 1 94 ? 42.273 -33.017 -68.327 1.00 84.81 94 ALA A N 1
ATOM 722 C CA . ALA A 1 94 ? 42.936 -32.071 -67.433 1.00 84.81 94 ALA A CA 1
ATOM 723 C C . ALA A 1 94 ? 43.819 -31.071 -68.195 1.00 84.81 94 ALA A C 1
ATOM 725 O O . ALA A 1 94 ? 43.861 -29.895 -67.837 1.00 84.81 94 ALA A O 1
ATOM 726 N N . LYS A 1 95 ? 44.496 -31.512 -69.266 1.00 85.62 95 LYS A N 1
ATOM 727 C CA . LYS A 1 95 ? 45.270 -30.623 -70.143 1.00 85.62 95 LYS A CA 1
ATOM 728 C C . LYS A 1 95 ? 44.382 -29.679 -70.942 1.00 85.62 95 LYS A C 1
ATOM 730 O O . LYS A 1 95 ? 44.761 -28.526 -71.074 1.00 85.62 95 LYS A O 1
ATOM 735 N N . ILE A 1 96 ? 43.223 -30.127 -71.426 1.00 84.88 96 ILE A N 1
ATOM 736 C CA . ILE A 1 96 ? 42.259 -29.263 -72.126 1.00 84.88 96 ILE A CA 1
ATOM 737 C C . ILE A 1 96 ? 41.785 -28.154 -71.180 1.00 84.88 96 ILE A C 1
ATOM 739 O O . ILE A 1 96 ? 41.971 -26.983 -71.496 1.00 84.88 96 ILE A O 1
ATOM 743 N N . ILE A 1 97 ? 41.323 -28.521 -69.980 1.00 79.50 97 ILE A N 1
ATOM 744 C CA . ILE A 1 97 ? 40.831 -27.582 -68.956 1.00 79.50 97 ILE A CA 1
ATOM 745 C C . ILE A 1 97 ? 41.945 -26.642 -68.462 1.00 79.50 97 ILE A C 1
ATOM 747 O O . ILE A 1 97 ? 41.693 -25.482 -68.170 1.00 79.50 97 ILE A O 1
ATOM 751 N N . SER A 1 98 ? 43.190 -27.121 -68.373 1.00 73.94 98 SER A N 1
ATOM 752 C CA . SER A 1 98 ? 44.324 -26.277 -67.959 1.00 73.94 98 SER A CA 1
ATOM 753 C C . SER A 1 98 ? 44.863 -25.399 -69.095 1.00 73.94 98 SER A C 1
ATOM 755 O O . SER A 1 98 ? 45.452 -24.357 -68.824 1.00 73.94 98 SER A O 1
ATOM 757 N N . SER A 1 99 ? 44.699 -25.819 -70.357 1.00 63.31 99 SER A N 1
ATOM 758 C CA . SER A 1 99 ? 45.045 -25.021 -71.543 1.00 63.31 99 SER A CA 1
ATOM 759 C C . SER A 1 99 ? 43.983 -23.974 -71.871 1.00 63.31 99 SER A C 1
ATOM 761 O O . SER A 1 99 ? 44.309 -22.953 -72.473 1.00 63.31 99 SER A O 1
ATOM 763 N N . GLU A 1 100 ? 42.751 -24.170 -71.391 1.00 52.66 100 GLU A N 1
ATOM 764 C CA . GLU A 1 100 ? 41.801 -23.092 -71.126 1.00 52.66 100 GLU A CA 1
ATOM 765 C C . GLU A 1 100 ? 42.316 -22.261 -69.942 1.00 52.66 100 GLU A C 1
ATOM 767 O O . GLU A 1 100 ? 41.746 -22.205 -68.853 1.00 52.66 100 GLU A O 1
ATOM 772 N N . HIS A 1 101 ? 43.431 -21.563 -70.158 1.00 48.06 101 HIS A N 1
ATOM 773 C CA . HIS A 1 101 ? 43.658 -20.349 -69.402 1.00 48.06 101 HIS A CA 1
ATOM 774 C C . HIS A 1 101 ? 42.445 -19.442 -69.627 1.00 48.06 101 HIS A C 1
ATOM 776 O O . HIS A 1 101 ? 42.021 -19.281 -70.775 1.00 48.06 101 HIS A O 1
ATOM 782 N N . PRO A 1 102 ? 41.883 -18.847 -68.559 1.00 53.31 102 PRO A N 1
ATOM 783 C CA . PRO A 1 102 ? 40.781 -17.921 -68.692 1.00 53.31 102 PRO A CA 1
ATOM 784 C C . PRO A 1 102 ? 41.319 -16.731 -69.477 1.00 53.31 102 PRO A C 1
ATOM 786 O O . PRO A 1 102 ? 42.013 -15.873 -68.933 1.00 53.31 102 PRO A O 1
ATOM 789 N N . THR A 1 103 ? 41.046 -16.691 -70.780 1.00 44.47 103 THR A N 1
ATOM 790 C CA . THR A 1 103 ? 41.196 -15.474 -71.560 1.00 44.47 103 THR A CA 1
ATOM 791 C C . THR A 1 103 ? 40.348 -14.442 -70.857 1.00 44.47 103 THR A C 1
ATOM 793 O O . THR A 1 103 ? 39.120 -14.555 -70.834 1.00 44.47 103 THR A O 1
ATOM 796 N N . SER A 1 104 ? 41.044 -13.495 -70.238 1.00 52.69 104 SER A N 1
ATOM 797 C CA . SER A 1 104 ? 40.569 -12.250 -69.671 1.00 52.69 104 SER A CA 1
ATOM 798 C C . SER A 1 104 ? 39.456 -11.656 -70.525 1.00 52.69 104 SER A C 1
ATOM 800 O O . SER A 1 104 ? 39.679 -10.796 -71.368 1.00 52.69 104 SER A O 1
ATOM 802 N N . THR A 1 105 ? 38.235 -12.102 -70.275 1.00 45.34 105 THR A N 1
ATOM 803 C CA . THR A 1 105 ? 37.027 -11.400 -70.656 1.00 45.34 105 THR A CA 1
ATOM 804 C C . THR A 1 105 ? 36.479 -10.927 -69.334 1.00 45.34 105 THR A C 1
ATOM 806 O O . THR A 1 105 ? 35.681 -11.584 -68.672 1.00 45.34 105 THR A O 1
ATOM 809 N N . SER A 1 106 ? 37.028 -9.791 -68.909 1.00 53.78 106 SER A N 1
ATOM 810 C CA . SER A 1 106 ? 36.400 -8.863 -67.983 1.00 53.78 106 SER A CA 1
ATOM 811 C C . SER A 1 106 ? 35.015 -8.514 -68.533 1.00 53.78 106 SER A C 1
ATOM 813 O O . SER A 1 106 ? 34.814 -7.485 -69.168 1.00 53.78 106 SER A O 1
ATOM 815 N N . SER A 1 107 ? 34.063 -9.412 -68.346 1.00 50.91 107 SER A N 1
ATOM 816 C CA . SER A 1 107 ? 32.652 -9.183 -68.587 1.00 50.91 107 SER A CA 1
ATOM 817 C C . SER A 1 107 ? 31.927 -9.733 -67.375 1.00 50.91 107 SER A C 1
ATOM 819 O O . SER A 1 107 ? 31.204 -10.723 -67.427 1.00 50.91 107 SER A O 1
ATOM 821 N N . SER A 1 108 ? 32.183 -9.114 -66.221 1.00 62.50 108 SER A N 1
ATOM 822 C CA . SER A 1 108 ? 31.172 -9.101 -65.179 1.00 62.50 108 SER A CA 1
ATOM 823 C C . SER A 1 108 ? 29.953 -8.452 -65.816 1.00 62.50 108 SER A C 1
ATOM 825 O O . SER A 1 108 ? 29.927 -7.237 -66.006 1.00 62.50 108 SER A O 1
ATOM 827 N N . ASP A 1 109 ? 29.000 -9.286 -66.245 1.00 75.00 109 ASP A N 1
ATOM 828 C CA . ASP A 1 109 ? 27.751 -8.828 -66.834 1.00 75.00 109 ASP A CA 1
ATOM 829 C C . ASP A 1 109 ? 27.214 -7.693 -65.940 1.00 75.00 109 ASP A C 1
ATOM 831 O O . ASP A 1 109 ? 26.960 -7.911 -64.745 1.00 75.00 109 ASP A O 1
ATOM 835 N N . PRO A 1 110 ? 27.087 -6.460 -66.470 1.00 84.44 110 PRO A N 1
ATOM 836 C CA . PRO A 1 110 ? 26.639 -5.308 -65.700 1.00 84.44 110 PRO A CA 1
ATOM 837 C C . PRO A 1 110 ? 25.274 -5.534 -65.043 1.00 84.44 110 PRO A C 1
ATOM 839 O O . PRO A 1 110 ? 24.903 -4.804 -64.119 1.00 84.44 110 PRO A O 1
ATOM 842 N N . SER A 1 111 ? 24.496 -6.503 -65.535 1.00 84.75 111 SER A N 1
ATOM 843 C CA . SER A 1 111 ? 23.244 -6.948 -64.933 1.00 84.75 111 SER A CA 1
ATOM 844 C C . SER A 1 111 ? 23.483 -7.750 -63.646 1.00 84.75 111 SER A C 1
ATOM 846 O O . SER A 1 111 ? 22.909 -7.417 -62.609 1.00 84.75 111 SER A O 1
ATOM 848 N N . VAL A 1 112 ? 24.400 -8.721 -63.673 1.00 85.81 112 VAL A N 1
ATOM 849 C CA . VAL A 1 112 ? 24.765 -9.582 -62.540 1.00 85.81 112 VAL A CA 1
ATOM 850 C C . VAL A 1 112 ? 25.452 -8.766 -61.450 1.00 85.81 112 VAL A C 1
ATOM 852 O O . VAL A 1 112 ? 25.135 -8.913 -60.271 1.00 85.81 112 VAL A O 1
ATOM 855 N N . GLN A 1 113 ? 26.322 -7.826 -61.823 1.00 88.44 113 GLN A N 1
ATOM 856 C CA . GLN A 1 113 ? 26.982 -6.947 -60.858 1.00 88.44 113 GLN A CA 1
ATOM 857 C C . GLN A 1 113 ? 25.992 -5.987 -60.178 1.00 88.44 113 GLN A C 1
ATOM 859 O O . GLN A 1 113 ? 26.022 -5.840 -58.956 1.00 88.44 113 GLN A O 1
ATOM 864 N N . ARG A 1 114 ? 25.039 -5.414 -60.930 1.00 88.06 114 ARG A N 1
ATOM 865 C CA . ARG A 1 114 ? 23.940 -4.618 -60.353 1.00 88.06 114 ARG A CA 1
ATOM 866 C C . ARG A 1 114 ? 22.996 -5.456 -59.496 1.00 88.06 114 ARG A C 1
ATOM 868 O O . ARG A 1 114 ? 22.510 -4.956 -58.485 1.00 88.06 114 ARG A O 1
ATOM 875 N N . ALA A 1 115 ? 22.722 -6.703 -59.871 1.00 88.12 115 ALA A N 1
ATOM 876 C CA . ALA A 1 115 ? 21.905 -7.612 -59.075 1.00 88.12 115 ALA A CA 1
ATOM 877 C C . ALA A 1 115 ? 22.592 -7.950 -57.745 1.00 88.12 115 ALA A C 1
ATOM 879 O O . ALA A 1 115 ? 21.961 -7.836 -56.699 1.00 88.12 115 ALA A O 1
ATOM 880 N N . MET A 1 116 ? 23.892 -8.257 -57.758 1.00 84.25 116 MET A N 1
ATOM 881 C CA . MET A 1 116 ? 24.669 -8.474 -56.535 1.00 84.25 116 MET A CA 1
ATOM 882 C C . MET A 1 116 ? 24.756 -7.216 -55.669 1.00 84.25 116 MET A C 1
ATOM 884 O O . MET A 1 116 ? 24.657 -7.317 -54.451 1.00 84.25 116 MET A O 1
ATOM 888 N N . GLU A 1 117 ? 24.877 -6.024 -56.256 1.00 85.00 117 GLU A N 1
ATOM 889 C CA . GLU A 1 117 ? 24.861 -4.773 -55.492 1.00 85.00 117 GLU A CA 1
ATOM 890 C C . GLU A 1 117 ? 23.478 -4.479 -54.891 1.00 85.00 117 GLU A C 1
ATOM 892 O O . GLU A 1 117 ? 23.385 -4.024 -53.753 1.00 85.00 117 GLU A O 1
ATOM 897 N N . LYS A 1 118 ? 22.393 -4.786 -55.613 1.00 84.69 118 LYS A N 1
ATOM 898 C CA . LYS A 1 118 ? 21.021 -4.710 -55.090 1.00 84.69 118 LYS A CA 1
ATOM 899 C C . LYS A 1 118 ? 20.796 -5.699 -53.959 1.00 84.69 118 LYS A C 1
ATOM 901 O O . LYS A 1 118 ? 20.237 -5.298 -52.950 1.00 84.69 118 LYS A O 1
ATOM 906 N N . VAL A 1 119 ? 21.261 -6.941 -54.095 1.00 81.81 119 VAL A N 1
ATOM 907 C CA . VAL A 1 119 ? 21.229 -7.927 -53.008 1.00 81.81 119 VAL A CA 1
ATOM 908 C C . VAL A 1 119 ? 22.057 -7.413 -51.842 1.00 81.81 119 VAL A C 1
ATOM 910 O O . VAL A 1 119 ? 21.539 -7.380 -50.744 1.00 81.81 119 VAL A O 1
ATOM 913 N N . ARG A 1 120 ? 23.267 -6.890 -52.063 1.00 79.69 120 ARG A N 1
ATOM 914 C CA . ARG A 1 120 ? 24.115 -6.330 -51.001 1.00 79.69 120 ARG A CA 1
ATOM 915 C C . ARG A 1 120 ? 23.454 -5.150 -50.272 1.00 79.69 120 ARG A C 1
ATOM 917 O O . ARG A 1 120 ? 23.538 -5.058 -49.050 1.00 79.69 120 ARG A O 1
ATOM 924 N N . LYS A 1 121 ? 22.782 -4.255 -51.004 1.00 78.75 121 LYS A N 1
ATOM 925 C CA . LYS A 1 121 ? 22.002 -3.137 -50.441 1.00 78.75 121 LYS A CA 1
ATOM 926 C C . LYS A 1 121 ? 20.746 -3.627 -49.721 1.00 78.75 121 LYS A C 1
ATOM 928 O O . LYS A 1 121 ? 20.448 -3.129 -48.647 1.00 78.75 121 LYS A O 1
ATOM 933 N N . ALA A 1 122 ? 20.057 -4.625 -50.267 1.00 69.69 122 ALA A N 1
ATOM 934 C CA . ALA A 1 122 ? 18.899 -5.262 -49.648 1.00 69.69 122 ALA A CA 1
ATOM 935 C C . ALA A 1 122 ? 19.274 -6.178 -48.477 1.00 69.69 122 ALA A C 1
ATOM 937 O O . ALA A 1 122 ? 18.426 -6.454 -47.652 1.00 69.69 122 ALA A O 1
ATOM 938 N N . THR A 1 123 ? 20.522 -6.635 -48.373 1.00 67.06 123 THR A N 1
ATOM 939 C CA . THR A 1 123 ? 21.076 -7.313 -47.194 1.00 67.06 123 THR A CA 1
ATOM 940 C C . THR A 1 123 ? 21.633 -6.321 -46.183 1.00 67.06 123 THR A C 1
ATOM 942 O O . THR A 1 123 ? 21.971 -6.720 -45.076 1.00 67.06 123 THR A O 1
ATOM 945 N N . ASN A 1 124 ? 21.682 -5.023 -46.506 1.00 68.00 124 ASN A N 1
ATOM 946 C CA . ASN A 1 124 ? 21.961 -3.963 -45.536 1.00 68.00 124 ASN A CA 1
ATOM 947 C C . ASN A 1 124 ? 20.732 -3.686 -44.642 1.00 68.00 124 ASN A C 1
ATOM 949 O O . ASN A 1 124 ? 20.452 -2.548 -44.277 1.00 68.00 124 ASN A O 1
ATOM 953 N N . LEU A 1 125 ? 20.008 -4.755 -44.290 1.00 76.69 125 LEU A N 1
ATOM 954 C CA . LEU A 1 125 ? 18.981 -4.823 -43.249 1.00 76.69 125 LEU A CA 1
ATOM 955 C C . LEU A 1 125 ? 19.600 -4.727 -41.857 1.00 76.69 125 LEU A C 1
ATOM 957 O O . LEU A 1 125 ? 18.870 -4.749 -40.880 1.00 76.69 125 LEU A O 1
ATOM 961 N N . GLN A 1 126 ? 20.926 -4.605 -41.763 1.00 81.75 126 GLN A N 1
ATOM 962 C CA . GLN A 1 126 ? 21.671 -4.484 -40.517 1.00 81.75 126 GLN A CA 1
ATOM 963 C C . GLN A 1 126 ? 21.080 -3.402 -39.597 1.00 81.75 126 GLN A C 1
ATOM 965 O O . GLN A 1 126 ? 20.856 -3.650 -38.416 1.00 81.75 126 GLN A O 1
ATOM 970 N N . GLY A 1 127 ? 20.738 -2.231 -40.147 1.00 83.62 127 GLY A N 1
ATOM 971 C CA . GLY A 1 127 ? 20.108 -1.163 -39.363 1.00 83.62 127 GLY A CA 1
ATOM 972 C C . GLY A 1 127 ? 18.681 -1.496 -38.913 1.00 83.62 127 GLY A C 1
ATOM 973 O O . GLY A 1 127 ? 18.266 -1.117 -37.820 1.00 83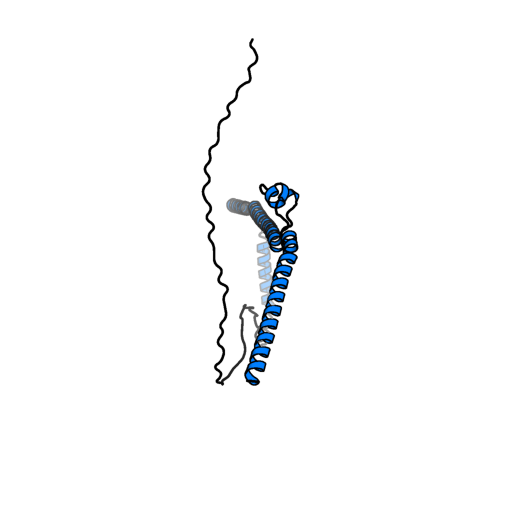.62 127 GLY A O 1
ATOM 974 N N . GLU A 1 128 ? 17.930 -2.242 -39.723 1.00 88.25 128 GLU A N 1
ATOM 975 C CA . GLU A 1 128 ? 16.592 -2.705 -39.353 1.00 88.25 128 GLU A CA 1
ATOM 976 C C . GLU A 1 128 ? 16.667 -3.815 -38.292 1.00 88.25 128 GLU A C 1
ATOM 978 O O . GLU A 1 128 ? 15.936 -3.763 -37.305 1.00 88.25 128 GLU A O 1
ATOM 983 N N . SER A 1 129 ? 17.595 -4.769 -38.416 1.00 88.56 129 SER A N 1
ATOM 984 C CA . SER A 1 129 ? 17.816 -5.806 -37.404 1.00 88.56 129 SER A CA 1
ATOM 985 C C . SER A 1 129 ? 18.271 -5.217 -36.074 1.00 88.56 129 SER A C 1
ATOM 987 O O . SER A 1 129 ? 17.741 -5.598 -35.035 1.00 88.56 129 SER A O 1
ATOM 989 N N . GLU A 1 130 ? 19.174 -4.233 -36.092 1.00 93.75 130 GLU A N 1
ATOM 990 C CA . GLU A 1 130 ? 19.589 -3.507 -34.886 1.00 93.75 130 GLU A CA 1
ATOM 991 C C . GLU A 1 130 ? 18.409 -2.763 -34.242 1.00 93.75 130 GLU A C 1
ATOM 99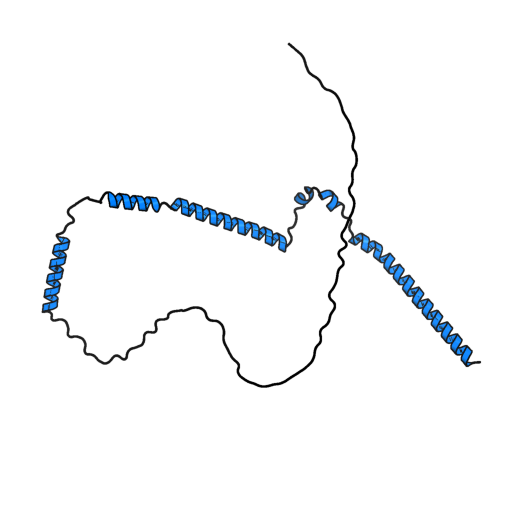3 O O . GLU A 1 130 ? 18.267 -2.753 -33.016 1.00 93.75 130 GLU A O 1
ATOM 998 N N . CYS A 1 131 ? 17.512 -2.189 -35.051 1.00 95.12 131 CYS A N 1
ATOM 999 C CA . CYS A 1 131 ? 16.296 -1.540 -34.563 1.00 95.12 131 CYS A CA 1
ATOM 1000 C C . CYS A 1 131 ? 15.353 -2.535 -33.862 1.00 95.12 131 CYS A C 1
ATOM 1002 O O . CYS A 1 131 ? 14.888 -2.271 -32.748 1.00 95.12 131 CYS A O 1
ATOM 1004 N N . TRP A 1 132 ? 15.112 -3.701 -34.468 1.00 96.19 132 TRP A N 1
ATOM 1005 C CA . TRP A 1 132 ? 14.277 -4.751 -33.879 1.00 96.19 132 TRP A CA 1
ATOM 1006 C C . TRP A 1 132 ? 14.893 -5.343 -32.607 1.00 96.19 132 TRP A C 1
ATOM 1008 O O . TRP A 1 132 ? 14.180 -5.558 -31.624 1.00 96.19 132 TRP A O 1
ATOM 1018 N N . GLU A 1 133 ? 16.210 -5.548 -32.570 1.00 97.00 133 GLU A N 1
ATOM 1019 C CA . GLU A 1 133 ? 16.913 -6.001 -31.366 1.00 97.00 133 GLU A CA 1
ATOM 1020 C C . GLU A 1 133 ? 16.830 -4.979 -30.228 1.00 97.00 133 GLU A C 1
ATOM 1022 O O . GLU A 1 133 ? 16.530 -5.341 -29.084 1.00 97.00 133 GLU A O 1
ATOM 1027 N N . ALA A 1 134 ? 17.032 -3.692 -30.525 1.00 97.38 134 ALA A N 1
ATOM 1028 C CA . ALA A 1 134 ? 16.891 -2.621 -29.544 1.00 97.38 134 ALA A CA 1
ATOM 1029 C C . ALA A 1 134 ? 15.462 -2.551 -28.985 1.00 97.38 134 ALA A C 1
ATOM 1031 O O . ALA A 1 134 ? 15.274 -2.392 -27.774 1.00 97.38 134 ALA A O 1
ATOM 1032 N N . LEU A 1 135 ? 14.451 -2.720 -29.842 1.00 98.12 135 LEU A N 1
ATOM 1033 C CA . LEU A 1 135 ? 13.050 -2.750 -29.436 1.00 98.12 135 LEU A CA 1
ATOM 1034 C C . LEU A 1 135 ? 12.754 -3.940 -28.514 1.00 98.12 135 LEU A C 1
ATOM 1036 O O . LEU A 1 135 ? 12.177 -3.757 -27.440 1.00 98.12 135 LEU A O 1
ATOM 1040 N N . LEU A 1 136 ? 13.196 -5.144 -28.882 1.00 98.00 136 LEU A N 1
ATOM 1041 C CA . LEU A 1 136 ? 13.037 -6.340 -28.050 1.00 98.00 136 LEU A CA 1
ATOM 1042 C C . LEU A 1 136 ? 13.715 -6.174 -26.691 1.00 98.00 136 LEU A C 1
ATOM 1044 O O . LEU A 1 136 ? 13.114 -6.478 -25.659 1.00 98.00 136 LEU A O 1
ATOM 1048 N N . LYS A 1 137 ? 14.939 -5.638 -26.671 1.00 98.06 137 LYS A N 1
ATOM 1049 C CA . LYS A 1 137 ? 15.662 -5.354 -25.430 1.00 98.06 137 LYS A CA 1
ATOM 1050 C C . LYS A 1 137 ? 14.892 -4.367 -24.555 1.00 98.06 137 LYS A C 1
ATOM 1052 O O . LYS A 1 137 ? 14.733 -4.630 -23.369 1.00 98.06 137 LYS A O 1
ATOM 1057 N N . LYS A 1 138 ? 14.357 -3.288 -25.133 1.00 98.31 138 LYS A N 1
ATOM 1058 C CA . LYS A 1 138 ? 13.536 -2.298 -24.418 1.00 98.31 138 LYS A CA 1
ATOM 1059 C C . LYS A 1 138 ? 12.292 -2.926 -23.785 1.00 98.31 138 LYS A C 1
ATOM 1061 O O . LYS A 1 138 ? 11.960 -2.614 -22.643 1.00 98.31 138 LYS A O 1
ATOM 1066 N N . HIS A 1 139 ? 11.590 -3.795 -24.510 1.00 98.12 139 HIS A N 1
ATOM 1067 C CA . HIS A 1 139 ? 10.422 -4.485 -23.963 1.00 98.12 139 HIS A CA 1
ATOM 1068 C C . HIS A 1 139 ? 10.803 -5.463 -22.852 1.00 98.12 139 HIS A C 1
ATOM 1070 O O . HIS A 1 139 ? 10.118 -5.497 -21.834 1.00 98.12 139 HIS A O 1
ATOM 1076 N N . ARG A 1 140 ? 11.917 -6.189 -23.003 1.00 98.12 140 ARG A N 1
ATOM 1077 C CA . ARG A 1 140 ? 12.443 -7.078 -21.962 1.00 98.12 140 ARG A CA 1
ATOM 1078 C C . ARG A 1 140 ? 12.784 -6.313 -20.683 1.00 98.12 140 ARG A C 1
ATOM 1080 O O . ARG A 1 140 ? 12.279 -6.666 -19.628 1.00 98.12 140 ARG A O 1
ATOM 1087 N N . THR A 1 141 ? 13.542 -5.220 -20.779 1.00 97.19 141 THR A N 1
ATOM 1088 C CA . THR A 1 141 ? 13.893 -4.406 -19.602 1.00 97.19 141 THR A CA 1
ATOM 1089 C C . THR A 1 141 ? 12.664 -3.801 -18.933 1.00 97.19 141 THR A C 1
ATOM 1091 O O . THR A 1 141 ? 12.597 -3.736 -17.712 1.00 97.19 141 THR A O 1
ATOM 1094 N N . LYS A 1 142 ? 11.666 -3.378 -19.721 1.00 96.94 142 LYS A N 1
ATOM 1095 C CA . LYS A 1 142 ? 10.410 -2.852 -19.177 1.00 96.94 142 LYS A CA 1
ATOM 1096 C C . LYS A 1 142 ? 9.597 -3.938 -18.466 1.00 96.94 142 LYS A C 1
ATOM 1098 O O . LYS A 1 142 ? 8.979 -3.653 -17.448 1.00 96.94 142 LYS A O 1
ATOM 1103 N N . ALA A 1 143 ? 9.586 -5.162 -18.990 1.00 95.75 143 ALA A N 1
ATOM 1104 C CA . ALA A 1 143 ? 8.928 -6.288 -18.336 1.00 95.75 143 ALA A CA 1
ATOM 1105 C C . ALA A 1 143 ? 9.591 -6.611 -16.988 1.00 95.75 143 ALA A C 1
ATOM 1107 O O . ALA A 1 143 ? 8.892 -6.721 -15.988 1.00 95.75 143 ALA A O 1
ATOM 1108 N N . GLU A 1 144 ? 10.924 -6.651 -16.941 1.00 95.62 144 GLU A N 1
ATOM 1109 C CA . GLU A 1 144 ? 11.688 -6.852 -15.698 1.00 95.62 144 GLU A CA 1
ATOM 1110 C C . GLU A 1 144 ? 11.459 -5.724 -14.671 1.00 95.62 144 GLU A C 1
ATOM 1112 O O . GLU A 1 144 ? 11.449 -5.960 -13.465 1.00 95.62 144 GLU A O 1
ATOM 1117 N N . GLU A 1 145 ? 11.279 -4.478 -15.118 1.00 93.75 145 GLU A N 1
ATOM 1118 C CA . GLU A 1 145 ? 10.926 -3.357 -14.237 1.00 93.75 145 GLU A CA 1
ATOM 1119 C C . GLU A 1 145 ? 9.527 -3.531 -13.631 1.00 93.75 145 GLU A C 1
ATOM 1121 O O . GLU A 1 145 ? 9.350 -3.346 -12.427 1.00 93.75 145 GLU A O 1
ATOM 1126 N N . LEU A 1 146 ? 8.542 -3.922 -14.444 1.00 92.44 146 LEU A N 1
ATOM 1127 C CA . LEU A 1 146 ? 7.174 -4.157 -13.979 1.00 92.44 146 LEU A CA 1
ATOM 1128 C C . LEU A 1 146 ? 7.076 -5.369 -13.045 1.00 92.44 146 LEU A C 1
ATOM 1130 O O . LEU A 1 146 ? 6.344 -5.307 -12.062 1.00 92.44 146 LEU A O 1
ATOM 1134 N N . GLU A 1 147 ? 7.856 -6.421 -13.286 1.00 90.31 147 GLU A N 1
ATOM 1135 C CA . GLU A 1 147 ? 7.945 -7.576 -12.387 1.00 90.31 147 GLU A CA 1
ATOM 1136 C C . GLU A 1 147 ? 8.408 -7.158 -10.979 1.00 90.31 147 GLU A C 1
ATOM 1138 O O . GLU A 1 147 ? 7.873 -7.623 -9.975 1.00 90.31 147 GLU A O 1
ATOM 1143 N N . LYS A 1 148 ? 9.344 -6.205 -10.869 1.00 86.12 148 LYS A N 1
ATOM 1144 C CA . LYS A 1 148 ? 9.765 -5.659 -9.563 1.00 86.12 148 LYS A CA 1
ATOM 1145 C C . LYS A 1 148 ? 8.644 -4.897 -8.855 1.00 86.12 148 LYS A C 1
ATOM 1147 O O . LYS A 1 148 ? 8.575 -4.927 -7.627 1.00 86.12 148 LYS A O 1
ATOM 1152 N N . VAL A 1 149 ? 7.774 -4.216 -9.603 1.00 84.06 149 VAL A N 1
ATOM 1153 C CA . VAL A 1 149 ? 6.591 -3.540 -9.042 1.00 84.06 149 VAL A CA 1
ATOM 1154 C C . VAL A 1 149 ? 5.596 -4.569 -8.504 1.00 84.06 149 VAL A C 1
ATOM 1156 O O . VAL A 1 149 ? 5.080 -4.396 -7.401 1.00 84.06 149 VAL A O 1
ATOM 1159 N N . GLU A 1 150 ? 5.368 -5.656 -9.238 1.00 83.12 150 GLU A N 1
ATOM 1160 C CA . GLU A 1 150 ? 4.496 -6.761 -8.824 1.00 83.12 150 GLU A CA 1
ATOM 1161 C C . GLU A 1 150 ? 5.029 -7.483 -7.578 1.00 83.12 150 GLU A C 1
ATOM 1163 O O . GLU A 1 150 ? 4.296 -7.673 -6.610 1.00 83.12 150 GLU A O 1
ATOM 1168 N N . GLN A 1 151 ? 6.332 -7.766 -7.520 1.00 81.31 151 GLN A N 1
ATOM 1169 C CA . GLN A 1 151 ? 6.965 -8.307 -6.311 1.00 81.31 151 GLN A CA 1
ATOM 1170 C C . GLN A 1 151 ? 6.825 -7.360 -5.108 1.00 81.31 151 GLN A C 1
ATOM 1172 O O . GLN A 1 151 ? 6.645 -7.807 -3.972 1.00 81.31 151 GLN A O 1
ATOM 1177 N N . GLY A 1 152 ? 6.887 -6.046 -5.344 1.00 77.44 152 GLY A N 1
ATOM 1178 C CA . GLY A 1 152 ? 6.599 -5.036 -4.330 1.00 77.44 152 GLY A CA 1
ATOM 1179 C C . GLY A 1 152 ? 5.151 -5.093 -3.838 1.00 77.44 152 GLY A C 1
ATOM 1180 O O . GLY A 1 152 ? 4.907 -4.931 -2.644 1.00 77.44 152 GLY A O 1
ATOM 1181 N N . LEU A 1 153 ? 4.191 -5.367 -4.724 1.00 73.25 153 LEU A N 1
ATOM 1182 C CA . LEU A 1 153 ? 2.785 -5.539 -4.359 1.00 73.25 153 LEU A CA 1
ATOM 1183 C C . LEU A 1 153 ? 2.578 -6.777 -3.475 1.00 73.25 153 LEU A C 1
ATOM 1185 O O . LEU A 1 153 ? 1.916 -6.675 -2.445 1.00 73.25 153 LEU A O 1
ATOM 1189 N N . GLU A 1 154 ? 3.172 -7.918 -3.832 1.00 73.50 154 GLU A N 1
ATOM 1190 C CA . GLU A 1 154 ? 3.037 -9.165 -3.064 1.00 73.50 154 GLU A CA 1
ATOM 1191 C C . GLU A 1 154 ? 3.715 -9.102 -1.693 1.00 73.50 154 GLU A C 1
ATOM 1193 O O . GLU A 1 154 ? 3.179 -9.592 -0.699 1.00 73.50 154 GLU A O 1
ATOM 1198 N N . ARG A 1 155 ? 4.905 -8.495 -1.616 1.00 77.56 155 ARG A N 1
ATOM 1199 C CA . ARG A 1 155 ? 5.698 -8.426 -0.379 1.00 77.56 155 ARG A CA 1
ATOM 1200 C C . ARG A 1 155 ? 5.345 -7.215 0.497 1.00 77.56 155 ARG A C 1
ATOM 1202 O O . ARG A 1 155 ? 5.812 -7.124 1.631 1.00 77.56 155 ARG A O 1
ATOM 1209 N N . GLY A 1 156 ? 4.496 -6.323 -0.013 1.00 70.06 156 GLY A N 1
ATOM 1210 C CA . GLY A 1 156 ? 4.181 -5.028 0.572 1.00 70.06 156 GLY A CA 1
ATOM 1211 C C . GLY A 1 156 ? 5.271 -4.000 0.265 1.00 70.06 156 GLY A C 1
ATOM 1212 O O . GLY A 1 156 ? 6.430 -4.159 0.650 1.00 70.06 156 GLY A O 1
ATOM 1213 N N . VAL A 1 157 ? 4.900 -2.910 -0.410 1.00 72.81 157 VAL A N 1
ATOM 1214 C CA . VAL A 1 157 ? 5.813 -1.788 -0.648 1.00 72.81 157 VAL A CA 1
ATOM 1215 C C . VAL A 1 157 ? 5.908 -0.972 0.634 1.00 72.81 157 VAL A C 1
ATOM 1217 O O . VAL A 1 157 ? 4.916 -0.402 1.094 1.00 72.81 157 VAL A O 1
ATOM 1220 N N . LEU A 1 158 ? 7.112 -0.893 1.202 1.00 70.25 158 LEU A N 1
ATOM 1221 C CA . LEU A 1 158 ? 7.416 0.082 2.242 1.00 70.25 158 LEU A CA 1
ATOM 1222 C C . LEU A 1 158 ? 7.287 1.475 1.615 1.00 70.25 158 LEU A C 1
ATOM 1224 O O . LEU A 1 158 ? 8.165 1.917 0.875 1.00 70.25 158 LEU A O 1
ATOM 1228 N N . LEU A 1 159 ? 6.161 2.139 1.867 1.00 73.56 159 LEU A N 1
ATOM 1229 C CA . LEU A 1 159 ? 5.954 3.510 1.422 1.00 73.56 159 LEU A CA 1
ATOM 1230 C C . LEU A 1 159 ? 6.965 4.407 2.129 1.00 73.56 159 LEU A C 1
ATOM 1232 O O . LEU A 1 159 ? 7.040 4.421 3.358 1.00 73.56 159 LEU A O 1
ATOM 1236 N N . ASP A 1 160 ? 7.727 5.163 1.346 1.00 82.56 160 ASP A N 1
ATOM 1237 C CA . ASP A 1 160 ? 8.617 6.173 1.894 1.00 82.56 160 ASP A CA 1
ATOM 1238 C C . ASP A 1 160 ? 7.789 7.237 2.633 1.00 82.56 160 ASP A C 1
ATOM 1240 O O . ASP A 1 160 ? 6.836 7.808 2.089 1.00 82.56 160 ASP A O 1
ATOM 1244 N N . SER A 1 161 ? 8.162 7.512 3.882 1.00 79.44 161 SER A N 1
ATOM 1245 C CA . SER A 1 161 ? 7.537 8.524 4.734 1.00 79.44 161 SER A CA 1
ATOM 1246 C C . SER A 1 161 ? 7.488 9.895 4.056 1.00 79.44 161 SER A C 1
ATOM 1248 O O . SER A 1 161 ? 6.533 10.645 4.267 1.00 79.44 161 SER A O 1
ATOM 1250 N N . THR A 1 162 ? 8.472 10.218 3.207 1.00 83.38 162 THR A N 1
ATOM 1251 C CA . THR A 1 162 ? 8.481 11.484 2.458 1.00 83.38 162 THR A CA 1
ATOM 1252 C C . THR A 1 162 ? 7.390 11.530 1.383 1.00 83.38 162 THR A C 1
ATOM 1254 O O . THR A 1 162 ? 6.707 12.544 1.242 1.00 83.38 162 THR A O 1
ATOM 1257 N N . SER A 1 163 ? 7.141 10.409 0.698 1.00 82.31 163 SER A N 1
ATOM 1258 C CA . SER A 1 163 ? 6.064 10.280 -0.292 1.00 82.31 163 SER A CA 1
ATOM 1259 C C . SER A 1 163 ? 4.686 10.325 0.373 1.00 82.31 163 SER A C 1
ATOM 1261 O O . SER A 1 163 ? 3.761 10.957 -0.136 1.00 82.31 163 SER A O 1
ATOM 1263 N N . LEU A 1 164 ? 4.546 9.721 1.560 1.00 82.81 164 LEU A N 1
ATOM 1264 C CA . LEU A 1 164 ? 3.310 9.784 2.345 1.00 82.81 164 LEU A CA 1
ATOM 1265 C C . LEU A 1 164 ? 3.008 11.205 2.851 1.00 82.81 164 LEU A C 1
ATOM 1267 O O . LEU A 1 164 ? 1.838 11.575 2.955 1.00 82.81 164 LEU A O 1
ATOM 1271 N N . ALA A 1 165 ? 4.038 12.005 3.143 1.00 83.25 165 ALA A N 1
ATOM 1272 C CA . ALA A 1 165 ? 3.901 13.405 3.550 1.00 83.25 165 ALA A CA 1
ATOM 1273 C C . ALA A 1 165 ? 3.392 14.320 2.427 1.00 83.25 165 ALA A C 1
ATOM 1275 O O . ALA A 1 165 ? 2.710 15.305 2.696 1.00 83.25 165 ALA A O 1
ATOM 1276 N N . GLN A 1 166 ? 3.669 13.974 1.169 1.00 91.06 166 GLN A N 1
ATOM 1277 C CA . GLN A 1 166 ? 3.189 14.716 -0.002 1.00 91.06 166 GLN A CA 1
ATOM 1278 C C . GLN A 1 166 ? 1.763 14.334 -0.424 1.00 91.06 166 GLN A C 1
ATOM 1280 O O . GLN A 1 166 ? 1.196 14.948 -1.328 1.00 91.06 166 GLN A O 1
ATOM 1285 N N . SER A 1 167 ? 1.162 13.332 0.222 1.00 90.81 167 SER A N 1
ATOM 1286 C CA . SER A 1 167 ? -0.206 12.920 -0.071 1.00 90.81 167 SER A CA 1
ATOM 1287 C C . SER A 1 167 ? -1.206 14.016 0.295 1.00 90.81 167 SER A C 1
ATOM 1289 O O . SER A 1 167 ? -1.176 14.571 1.393 1.00 90.81 167 SER A O 1
ATOM 1291 N N . SER A 1 168 ? -2.186 14.248 -0.579 1.00 93.38 168 SER A N 1
ATOM 1292 C CA . SER A 1 168 ? -3.332 15.120 -0.284 1.00 93.38 168 SER A CA 1
ATOM 1293 C C . SER A 1 168 ? -4.136 14.656 0.938 1.00 93.38 168 SER A C 1
ATOM 1295 O O . SER A 1 168 ? -4.835 15.451 1.560 1.00 93.38 168 SER A O 1
ATOM 1297 N N . GLN A 1 169 ? -4.019 13.379 1.310 1.00 92.19 169 GLN A N 1
ATOM 1298 C CA . GLN A 1 169 ? -4.683 12.780 2.468 1.00 92.19 169 GLN A CA 1
ATOM 1299 C C . GLN A 1 169 ? -3.771 12.663 3.696 1.00 92.19 169 GLN A C 1
ATOM 1301 O O . GLN A 1 169 ? -4.183 12.082 4.699 1.00 92.19 169 GLN A O 1
ATOM 1306 N N . HIS A 1 170 ? -2.551 13.204 3.656 1.00 91.75 170 HIS A N 1
ATOM 1307 C CA . HIS A 1 170 ? -1.556 13.044 4.718 1.00 91.75 170 HIS A CA 1
ATOM 1308 C C . HIS A 1 170 ? -2.102 13.386 6.112 1.00 91.75 170 HIS A C 1
ATOM 1310 O O . HIS A 1 170 ? -2.028 12.564 7.024 1.00 91.75 170 HIS A O 1
ATOM 1316 N N . HIS A 1 171 ? -2.732 14.555 6.256 1.00 90.88 171 HIS A N 1
ATOM 1317 C CA . HIS A 1 171 ? -3.309 14.989 7.530 1.00 90.88 171 HIS A CA 1
ATOM 1318 C C . HIS A 1 171 ? -4.414 14.058 8.044 1.00 90.88 171 HIS A C 1
ATOM 1320 O O . HIS A 1 171 ? -4.498 13.821 9.245 1.00 90.88 171 HIS A O 1
ATOM 1326 N N . PHE A 1 172 ? -5.240 13.505 7.153 1.00 92.31 172 PHE A N 1
ATOM 1327 C CA . PHE A 1 172 ? -6.288 12.552 7.526 1.00 92.31 172 PHE A CA 1
ATOM 1328 C C . PHE A 1 172 ? -5.709 11.200 7.961 1.00 92.31 172 PHE A C 1
ATOM 1330 O O . PHE A 1 172 ? -6.213 10.551 8.874 1.00 92.31 172 PHE A O 1
ATOM 1337 N N . ILE A 1 173 ? -4.633 10.762 7.310 1.00 89.81 173 ILE A N 1
ATOM 1338 C CA . ILE A 1 173 ? -3.944 9.523 7.670 1.00 89.81 173 ILE A CA 1
ATOM 1339 C C . ILE A 1 173 ? -3.249 9.687 9.026 1.00 89.81 173 ILE A C 1
ATOM 1341 O O . ILE A 1 173 ? -3.341 8.792 9.864 1.00 89.81 173 ILE A O 1
ATOM 1345 N N . GLN A 1 174 ? -2.613 10.836 9.269 1.00 88.25 174 GLN A N 1
ATOM 1346 C CA . GLN A 1 174 ? -1.971 11.148 10.547 1.00 88.25 174 GLN A CA 1
ATOM 1347 C C . GLN A 1 174 ? -2.957 11.323 11.701 1.00 88.25 174 GLN A C 1
ATOM 1349 O O . GLN A 1 174 ? -2.613 11.027 12.841 1.00 88.25 174 GLN A O 1
ATOM 1354 N N . SER A 1 175 ? -4.178 11.785 11.432 1.00 91.62 175 SER A N 1
ATOM 1355 C CA . SER A 1 175 ? -5.187 11.979 12.473 1.00 91.62 175 SER A CA 1
ATOM 1356 C C . SER A 1 175 ? -5.876 10.685 12.918 1.00 91.62 175 SER A C 1
ATOM 1358 O O . SER A 1 175 ? -6.755 10.736 13.781 1.00 91.62 175 SER A O 1
ATOM 1360 N N . LYS A 1 176 ? -5.498 9.517 12.372 1.00 93.81 176 LYS A N 1
ATOM 1361 C CA . LYS A 1 176 ? -6.074 8.236 12.793 1.00 93.81 176 LYS A CA 1
ATOM 1362 C C . LYS A 1 176 ? -5.745 7.949 14.265 1.00 93.81 176 LYS A C 1
ATOM 1364 O O . LYS A 1 176 ? -4.570 7.870 14.621 1.00 93.81 176 LYS A O 1
ATOM 1369 N N . PRO A 1 177 ? -6.760 7.746 15.122 1.00 91.44 177 PRO A N 1
ATOM 1370 C CA . PRO A 1 177 ? -6.529 7.410 16.517 1.00 91.44 177 PRO A CA 1
ATOM 1371 C C . PRO A 1 177 ? -5.988 5.984 16.656 1.00 91.44 177 PRO A C 1
ATOM 1373 O O . PRO A 1 177 ? -6.284 5.101 15.846 1.00 91.44 177 PRO A O 1
ATOM 1376 N N . ASP A 1 178 ? -5.248 5.739 17.736 1.00 94.06 178 ASP A N 1
ATOM 1377 C CA . ASP A 1 178 ? -4.849 4.388 18.122 1.00 94.06 178 ASP A CA 1
ATOM 1378 C C . ASP A 1 178 ? -6.056 3.624 18.691 1.00 94.06 178 ASP A C 1
ATOM 1380 O O . ASP A 1 178 ? -6.336 3.650 19.895 1.00 94.06 178 ASP A O 1
ATOM 1384 N N . TYR A 1 179 ? -6.771 2.920 17.814 1.00 94.06 179 TYR A N 1
ATOM 1385 C CA . TYR A 1 179 ? -7.914 2.083 18.180 1.00 94.06 179 TYR A CA 1
ATOM 1386 C C . TYR A 1 179 ? -7.559 0.994 19.196 1.00 94.06 179 TYR A C 1
ATOM 1388 O O . TYR A 1 179 ? -8.410 0.614 20.001 1.00 94.06 179 TYR A O 1
ATOM 1396 N N . HIS A 1 180 ? -6.315 0.509 19.208 1.00 96.25 180 HIS A N 1
ATOM 1397 C CA . HIS A 1 180 ? -5.907 -0.517 20.157 1.00 96.25 180 HIS A CA 1
ATOM 1398 C C . HIS A 1 180 ? -5.896 0.038 21.583 1.00 96.25 180 HIS A C 1
ATOM 1400 O O . HIS A 1 180 ? -6.440 -0.586 22.496 1.00 96.25 180 HIS A O 1
ATOM 1406 N N . SER A 1 181 ? -5.362 1.247 21.778 1.00 95.94 181 SER A N 1
ATOM 1407 C CA . SER A 1 181 ? -5.424 1.929 23.076 1.00 95.94 181 SER A CA 1
ATOM 1408 C C . SER A 1 181 ? -6.861 2.187 23.544 1.00 95.94 181 SER A C 1
ATOM 1410 O O . SER A 1 181 ? -7.163 2.014 24.727 1.00 95.94 181 SER A O 1
ATOM 1412 N N . VAL A 1 182 ? -7.759 2.558 22.623 1.00 95.31 182 VAL A N 1
ATOM 1413 C CA . VAL A 1 182 ? -9.175 2.818 22.923 1.00 95.31 182 VAL A CA 1
ATOM 1414 C C . VAL A 1 182 ? -9.858 1.543 23.411 1.00 95.31 182 VAL A C 1
ATOM 1416 O O . VAL A 1 182 ? -10.491 1.554 24.466 1.00 95.31 182 VAL A O 1
ATOM 1419 N N . LEU A 1 183 ? -9.672 0.430 22.701 1.00 94.88 183 LEU A N 1
ATOM 1420 C CA . LEU A 1 183 ? -10.240 -0.863 23.085 1.00 94.88 183 LEU A CA 1
ATOM 1421 C C . LEU A 1 183 ? -9.668 -1.364 24.414 1.00 94.88 183 LEU A C 1
ATOM 1423 O O . LEU A 1 183 ? -10.425 -1.785 25.291 1.00 94.88 183 LEU A O 1
ATOM 1427 N N . ARG A 1 184 ? -8.349 -1.246 24.618 1.00 96.69 184 ARG A N 1
ATOM 1428 C CA . ARG A 1 184 ? -7.718 -1.610 25.897 1.00 96.69 184 ARG A CA 1
ATOM 1429 C C . ARG A 1 184 ? -8.266 -0.799 27.066 1.00 96.69 184 ARG A C 1
ATOM 1431 O O . ARG A 1 184 ? -8.446 -1.346 28.148 1.00 96.69 184 ARG A O 1
ATOM 1438 N N . ARG A 1 185 ? -8.594 0.479 26.856 1.00 97.00 185 ARG A N 1
ATOM 1439 C CA . ARG A 1 185 ? -9.207 1.328 27.889 1.00 97.00 185 ARG A CA 1
ATOM 1440 C C . ARG A 1 185 ? -10.629 0.890 28.252 1.00 97.00 185 ARG A C 1
ATOM 1442 O O . ARG A 1 185 ? -11.039 1.074 29.392 1.00 97.00 185 ARG A O 1
ATOM 1449 N N . GLN A 1 186 ? -11.380 0.324 27.310 1.00 96.62 186 GLN A N 1
ATOM 1450 C CA . GLN A 1 186 ? -12.766 -0.111 27.527 1.00 96.62 186 GLN A CA 1
ATOM 1451 C C . GLN A 1 186 ? -12.876 -1.499 28.171 1.00 96.62 186 GLN A C 1
ATOM 1453 O O . GLN A 1 186 ? -13.873 -1.796 28.830 1.00 96.62 186 GLN A O 1
ATOM 1458 N N . GLN A 1 187 ? -11.852 -2.339 28.021 1.00 97.44 187 GLN A N 1
ATOM 1459 C CA . GLN A 1 187 ? -11.849 -3.718 28.507 1.00 97.44 187 GLN A CA 1
ATOM 1460 C C . GLN A 1 187 ? -12.190 -3.872 30.007 1.00 97.44 187 GLN A C 1
ATOM 1462 O O . GLN A 1 187 ? -13.014 -4.734 30.318 1.00 97.44 187 GLN A O 1
ATOM 1467 N N . PRO A 1 188 ? -11.662 -3.053 30.943 1.00 97.81 188 PRO A N 1
ATOM 1468 C CA . PRO A 1 188 ? -11.974 -3.208 32.365 1.00 97.81 188 PRO A CA 1
ATOM 1469 C C . PRO A 1 188 ? -13.449 -2.958 32.683 1.00 97.81 188 PRO A C 1
ATOM 1471 O O . PRO A 1 188 ? -14.029 -3.659 33.508 1.00 97.81 188 PRO A O 1
ATOM 1474 N N . MET A 1 189 ? -14.074 -1.987 32.009 1.00 97.94 189 MET A N 1
ATOM 1475 C CA . MET A 1 189 ? -15.491 -1.673 32.201 1.00 97.94 189 MET A CA 1
ATOM 1476 C C . MET A 1 189 ? -16.367 -2.854 31.783 1.00 97.94 189 MET A C 1
ATOM 1478 O O . MET A 1 189 ? -17.236 -3.273 32.542 1.00 97.94 189 MET A O 1
ATOM 1482 N N . LEU A 1 190 ? -16.103 -3.423 30.604 1.00 96.31 190 LEU A N 1
ATOM 1483 C CA . LEU A 1 190 ? -16.834 -4.589 30.108 1.00 96.31 190 LEU A CA 1
ATOM 1484 C C . LEU A 1 190 ? -16.649 -5.802 31.024 1.00 96.31 190 LEU A C 1
ATOM 1486 O O . LEU A 1 190 ? -17.624 -6.477 31.346 1.00 96.31 190 LEU A O 1
ATOM 1490 N N . HIS A 1 191 ? -15.421 -6.042 31.490 1.00 98.06 191 HIS A N 1
ATOM 1491 C CA . HIS A 1 191 ? -15.136 -7.125 32.429 1.00 98.06 191 HIS A CA 1
ATOM 1492 C C . HIS A 1 191 ? -15.895 -6.935 33.749 1.00 98.06 191 HIS A C 1
ATOM 1494 O O . HIS A 1 191 ? -16.593 -7.839 34.192 1.00 98.06 191 HIS A O 1
ATOM 1500 N N . THR A 1 192 ? -15.877 -5.718 34.298 1.00 98.31 192 THR A N 1
ATOM 1501 C CA . THR A 1 192 ? -16.590 -5.372 35.537 1.00 98.31 192 THR A CA 1
ATOM 1502 C C . THR A 1 192 ? -18.101 -5.552 35.388 1.00 98.31 192 THR A C 1
ATOM 1504 O O . THR A 1 192 ? -18.749 -6.116 36.266 1.00 98.31 192 THR A 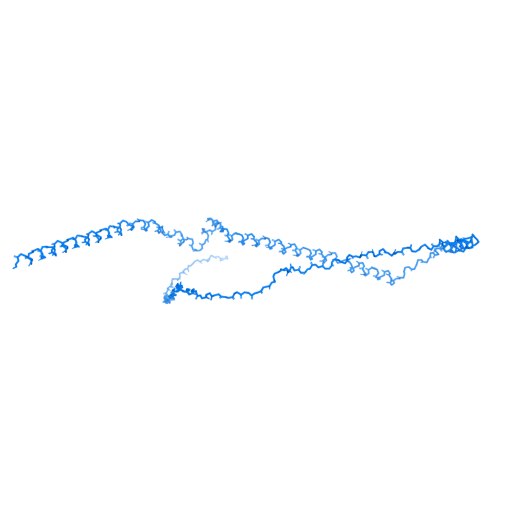O 1
ATOM 1507 N N . MET A 1 193 ? -18.683 -5.108 34.268 1.00 97.88 193 MET A N 1
ATOM 1508 C CA . MET A 1 193 ? -20.111 -5.297 33.991 1.00 97.88 193 MET A CA 1
ATOM 1509 C C . MET A 1 193 ? -20.482 -6.782 33.943 1.00 97.88 193 MET A C 1
ATOM 1511 O O . MET A 1 193 ? -21.481 -7.187 34.540 1.00 97.88 193 MET A O 1
ATOM 1515 N N . MET A 1 194 ? -19.664 -7.593 33.272 1.00 98.19 194 MET A N 1
ATOM 1516 C CA . MET A 1 194 ? -19.862 -9.037 33.184 1.00 98.19 194 MET A CA 1
ATOM 1517 C C . MET A 1 194 ? -19.721 -9.719 34.552 1.00 98.19 194 MET A C 1
ATOM 1519 O O . MET A 1 194 ? -20.537 -10.580 34.888 1.00 98.19 194 MET A O 1
ATOM 1523 N N . ASP A 1 195 ? -18.747 -9.315 35.367 1.00 98.50 195 ASP A N 1
ATOM 1524 C CA . ASP A 1 195 ? -18.524 -9.862 36.707 1.00 98.50 195 ASP A CA 1
ATOM 1525 C C . ASP A 1 195 ? -19.683 -9.546 37.653 1.00 98.50 195 ASP A C 1
ATOM 1527 O O . ASP A 1 195 ? -20.174 -10.438 38.351 1.00 98.50 195 ASP A O 1
ATOM 1531 N N . ILE A 1 196 ? -20.171 -8.301 37.643 1.00 98.44 196 ILE A N 1
ATOM 1532 C CA . ILE A 1 196 ? -21.323 -7.881 38.450 1.00 98.44 196 ILE A CA 1
ATOM 1533 C C . ILE A 1 196 ? -22.555 -8.702 38.068 1.00 98.44 196 ILE A C 1
ATOM 1535 O O . ILE A 1 196 ? -23.192 -9.288 38.944 1.00 98.44 196 ILE A O 1
ATOM 1539 N N . GLN A 1 197 ? -22.869 -8.805 36.773 1.00 98.31 197 GLN A N 1
ATOM 1540 C CA . GLN A 1 197 ? -24.006 -9.602 36.305 1.00 98.31 197 GLN A CA 1
ATOM 1541 C C . GLN A 1 197 ? -23.860 -11.074 36.703 1.00 98.31 197 GLN A C 1
ATOM 1543 O O . GLN A 1 197 ? -24.788 -11.666 37.254 1.00 98.31 197 GLN A O 1
ATOM 1548 N N . SER A 1 198 ? -22.672 -11.647 36.508 1.00 98.12 198 SER A N 1
ATOM 1549 C CA . SER A 1 198 ? -22.379 -13.041 36.852 1.00 98.12 198 SER A CA 1
ATOM 1550 C C . SER A 1 198 ? 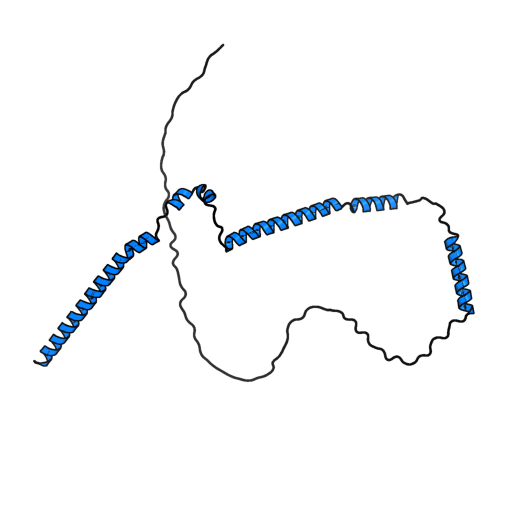-22.485 -13.317 38.352 1.00 98.12 198 SER A C 1
ATOM 1552 O O . SER A 1 198 ? -22.856 -14.423 38.754 1.00 98.12 198 SER A O 1
ATOM 1554 N N . LYS A 1 199 ? -22.141 -12.339 39.196 1.00 98.56 199 LYS A N 1
ATOM 1555 C CA . LYS A 1 199 ? -22.266 -12.445 40.651 1.00 98.56 199 LYS A CA 1
ATOM 1556 C C . LYS A 1 199 ? -23.726 -12.365 41.086 1.00 98.56 199 LYS A C 1
ATOM 1558 O O . LYS A 1 199 ? -24.179 -13.258 41.794 1.00 98.56 199 LYS A O 1
ATOM 1563 N N . MET A 1 200 ? -24.475 -11.371 40.603 1.00 98.56 200 MET A N 1
ATOM 1564 C CA . MET A 1 200 ? -25.897 -11.225 40.936 1.00 98.56 200 MET A CA 1
ATOM 1565 C C . MET A 1 200 ? -26.708 -12.460 40.543 1.00 98.56 200 MET A C 1
ATOM 1567 O O . MET A 1 200 ? -27.533 -12.926 41.321 1.00 98.56 200 MET A O 1
ATOM 1571 N N . VAL A 1 201 ? -26.460 -13.019 39.354 1.00 98.56 201 VAL A N 1
ATOM 1572 C CA . VAL A 1 201 ? -27.152 -14.231 38.895 1.00 98.56 201 VAL A CA 1
ATOM 1573 C C . VAL A 1 201 ? -26.837 -15.419 39.802 1.00 98.56 201 VAL A C 1
ATOM 1575 O O . VAL A 1 201 ? -27.753 -16.140 40.193 1.00 98.56 201 VAL A O 1
ATOM 1578 N N . ARG A 1 202 ? -25.568 -15.612 40.186 1.00 98.44 202 ARG A N 1
ATOM 1579 C CA . ARG A 1 202 ? -25.184 -16.674 41.131 1.00 98.44 202 ARG A CA 1
ATOM 1580 C C . ARG A 1 202 ? -25.886 -16.528 42.478 1.00 98.44 202 ARG A C 1
ATOM 1582 O O . ARG A 1 202 ? -26.373 -17.516 43.016 1.00 98.44 202 ARG A O 1
ATOM 1589 N N . GLU A 1 203 ? -25.960 -15.312 42.998 1.00 98.56 203 GLU A N 1
ATOM 1590 C CA . GLU A 1 203 ? -26.555 -15.027 44.304 1.00 98.56 203 GLU A CA 1
ATOM 1591 C C . GLU A 1 203 ? -28.082 -15.192 44.292 1.00 98.56 203 GLU A C 1
ATOM 1593 O O . GLU A 1 203 ? -28.656 -15.790 45.202 1.00 98.56 203 GLU A O 1
ATOM 1598 N N . LEU A 1 204 ? -28.740 -14.773 43.207 1.00 98.50 204 LEU A N 1
ATOM 1599 C CA . LEU A 1 204 ? -30.170 -14.997 42.998 1.00 98.50 204 LEU A CA 1
ATOM 1600 C C . LEU A 1 204 ? -30.507 -16.491 42.904 1.00 98.50 204 LEU A C 1
ATOM 1602 O O . LEU A 1 204 ? -31.493 -16.941 43.489 1.00 98.50 204 LEU A O 1
ATOM 1606 N N . MET A 1 205 ? -29.687 -17.264 42.188 1.00 98.31 205 MET A N 1
ATOM 1607 C CA . MET A 1 205 ? -29.857 -18.715 42.086 1.00 98.31 205 MET A CA 1
ATOM 1608 C C . MET A 1 205 ? -29.657 -19.391 43.443 1.00 98.31 205 MET A C 1
ATOM 1610 O O . MET A 1 205 ? -30.473 -20.220 43.831 1.00 98.31 205 MET A O 1
ATOM 1614 N N . PHE A 1 206 ? -28.654 -18.965 44.213 1.00 98.62 206 PHE A N 1
ATOM 1615 C CA . PHE A 1 206 ? -28.454 -19.450 45.576 1.00 98.62 206 PHE A CA 1
ATOM 1616 C C . PHE A 1 206 ? -29.679 -19.192 46.468 1.00 98.62 206 PHE A C 1
ATOM 1618 O O . PHE A 1 206 ? -30.165 -20.107 47.132 1.00 98.62 206 PHE A O 1
ATOM 1625 N N . PHE A 1 207 ? -30.227 -17.973 46.455 1.00 98.50 207 PHE A N 1
ATOM 1626 C CA . PHE A 1 207 ? -31.430 -17.643 47.226 1.00 98.50 207 PHE A CA 1
ATOM 1627 C C . PHE A 1 207 ? -32.645 -18.480 46.800 1.00 98.50 207 PHE A C 1
ATOM 1629 O O . PHE A 1 207 ? -33.397 -18.981 47.641 1.00 98.50 207 PHE A O 1
ATOM 1636 N N . LYS A 1 208 ? -32.831 -18.669 45.490 1.00 98.19 208 LYS A N 1
ATOM 1637 C CA . LYS A 1 208 ? -33.891 -19.522 44.947 1.00 98.19 208 LYS A CA 1
ATOM 1638 C C . LYS A 1 208 ? -33.775 -20.951 45.481 1.00 98.19 208 LYS A C 1
ATOM 1640 O O . LYS A 1 208 ? -34.771 -21.492 45.954 1.00 98.19 208 LYS A O 1
ATOM 1645 N N . ASP A 1 209 ? -32.584 -21.534 45.461 1.00 98.12 209 ASP A N 1
ATOM 1646 C CA . ASP A 1 209 ? -32.373 -22.908 45.919 1.00 98.12 209 ASP A CA 1
ATOM 1647 C C . ASP A 1 209 ? -32.636 -23.048 47.426 1.00 98.12 209 ASP A C 1
ATOM 1649 O O . ASP A 1 209 ? -33.318 -23.983 47.853 1.00 98.12 209 ASP A O 1
ATOM 1653 N N . GLN A 1 210 ? -32.182 -22.079 48.230 1.00 97.94 210 GLN A N 1
ATOM 1654 C CA . GLN A 1 210 ? -32.446 -22.037 49.673 1.00 97.94 210 GLN A CA 1
ATOM 1655 C C . GLN A 1 210 ? -33.942 -21.912 49.985 1.00 97.94 210 GLN A C 1
ATOM 1657 O O . GLN A 1 210 ? -34.476 -22.666 50.799 1.00 97.94 210 GLN A O 1
ATOM 1662 N N . SER A 1 211 ? -34.645 -20.996 49.313 1.00 97.25 211 SER A N 1
ATOM 1663 C CA . SER A 1 211 ? -36.090 -20.823 49.507 1.00 97.25 211 SER A CA 1
ATOM 1664 C C . SER A 1 211 ? -36.875 -22.072 49.097 1.00 97.25 211 SER A C 1
ATOM 1666 O O . SER A 1 211 ? -37.780 -22.495 49.815 1.00 97.25 211 SER A O 1
ATOM 1668 N N . GLN A 1 212 ? -36.494 -22.727 47.996 1.00 97.25 212 GLN A N 1
ATOM 1669 C CA . GLN A 1 212 ? -37.130 -23.964 47.557 1.00 97.25 212 GLN A CA 1
ATOM 1670 C C . GLN A 1 212 ? -36.895 -25.114 48.545 1.00 97.25 212 GLN A C 1
ATOM 1672 O O . GLN A 1 212 ? -37.809 -25.906 48.783 1.00 97.25 212 GLN A O 1
ATOM 1677 N N . LEU A 1 213 ? -35.693 -25.218 49.119 1.00 96.75 213 LEU A N 1
ATOM 1678 C CA . LEU A 1 213 ? -35.379 -26.218 50.137 1.00 96.75 213 LEU A CA 1
ATOM 1679 C C . LEU A 1 213 ? -36.240 -26.024 51.390 1.00 96.75 213 LEU A C 1
ATOM 1681 O O . LEU A 1 213 ? -36.852 -26.982 51.857 1.00 96.75 213 LEU A O 1
ATOM 1685 N N . LEU A 1 214 ? -36.354 -24.785 51.873 1.00 96.62 214 LEU A N 1
ATOM 1686 C CA . LEU A 1 214 ? -37.172 -24.444 53.037 1.00 96.62 214 LEU A CA 1
ATOM 1687 C C . LEU A 1 214 ? -38.658 -24.772 52.814 1.00 96.62 214 LEU A C 1
ATOM 1689 O O . LEU A 1 214 ? -39.309 -25.353 53.684 1.00 96.62 214 LEU A O 1
ATOM 1693 N N . VAL A 1 215 ? -39.200 -24.444 51.636 1.00 96.69 215 VAL A N 1
ATOM 1694 C CA . VAL A 1 215 ? -40.590 -24.776 51.275 1.00 96.69 215 VAL A CA 1
ATOM 1695 C C . VAL A 1 215 ? -40.805 -26.291 51.251 1.00 96.69 215 VAL A C 1
ATOM 1697 O O . VAL A 1 215 ? -41.790 -26.778 51.798 1.00 96.69 215 VAL A O 1
ATOM 1700 N N . LYS A 1 216 ? -39.871 -27.057 50.674 1.00 96.00 216 LYS A N 1
ATOM 1701 C CA . LYS A 1 216 ? -39.947 -28.526 50.674 1.00 96.00 216 LYS A CA 1
ATOM 1702 C C . LYS A 1 216 ? -39.917 -29.095 52.092 1.00 96.00 216 LYS A C 1
ATOM 1704 O O . LYS A 1 216 ? -40.759 -29.927 52.417 1.00 96.00 216 LYS A O 1
ATOM 1709 N N . GLU A 1 217 ? -38.996 -28.632 52.934 1.00 95.06 217 GLU A N 1
ATOM 1710 C CA . GLU A 1 217 ? -38.865 -29.112 54.313 1.00 95.06 217 GLU A CA 1
ATOM 1711 C C . GLU A 1 217 ? -40.127 -28.837 55.136 1.00 95.06 217 GLU A C 1
ATOM 1713 O O . GLU A 1 217 ? -40.644 -29.731 55.801 1.00 95.06 217 GLU A O 1
ATOM 1718 N N . THR A 1 218 ? -40.642 -27.610 55.073 1.00 94.19 218 THR A N 1
ATOM 1719 C CA . THR A 1 218 ? -41.852 -27.220 55.809 1.00 94.19 218 THR A CA 1
ATOM 1720 C C . THR A 1 218 ? -43.085 -27.979 55.327 1.00 94.19 218 THR A C 1
ATOM 1722 O O . THR A 1 218 ? -43.856 -28.452 56.157 1.00 94.19 218 THR A O 1
ATOM 1725 N N . SER A 1 219 ? -43.236 -28.180 54.013 1.00 93.25 219 SER A N 1
ATOM 1726 C CA . SER A 1 219 ? -44.354 -28.952 53.453 1.00 93.25 219 SER A CA 1
ATOM 1727 C C . SER A 1 219 ? -44.352 -30.431 53.849 1.00 93.25 219 SER A C 1
ATOM 1729 O O . SER A 1 219 ? -45.417 -31.019 53.938 1.00 93.25 219 SER A O 1
ATOM 1731 N N . GLY A 1 220 ? -43.184 -31.034 54.102 1.00 89.81 220 GLY A N 1
ATOM 1732 C CA . GLY A 1 220 ? -43.087 -32.436 54.525 1.00 89.81 220 GLY A CA 1
ATOM 1733 C C . GLY A 1 220 ? -43.303 -32.665 56.024 1.00 89.81 220 GLY A C 1
ATOM 1734 O O . GLY A 1 220 ? -43.385 -33.813 56.454 1.00 89.81 220 GLY A O 1
ATOM 1735 N N . ARG A 1 221 ? -43.339 -31.593 56.828 1.00 87.69 221 ARG A N 1
ATOM 1736 C CA . ARG A 1 221 ? -43.592 -31.643 58.280 1.00 87.69 221 ARG A CA 1
ATOM 1737 C C . ARG A 1 221 ? -45.067 -31.420 58.644 1.00 87.69 221 ARG A C 1
ATOM 1739 O O . ARG A 1 221 ? -45.430 -31.697 59.785 1.00 87.69 221 ARG A O 1
ATOM 1746 N N . LEU A 1 222 ? -45.859 -30.878 57.717 1.00 72.31 222 LEU A N 1
ATOM 1747 C CA . LEU A 1 222 ? -47.315 -30.703 57.804 1.00 72.31 222 LEU A CA 1
ATOM 1748 C C . LEU A 1 222 ? -48.032 -31.966 57.319 1.00 72.31 222 LEU A C 1
ATOM 1750 O O . LEU A 1 222 ? -49.083 -32.281 57.917 1.00 72.31 222 LEU A O 1
#

Foldseek 3Di:
DDDDDDDDDDDDDDDDDDDDDDDDDDDDDDDDDDDDDDDDDDDDDDDDDDDDDDDDDDPPDDDDDPDDDDDDDDPDDPDVVVVVVVVVVVVVVVCVVVVPPPPPPPCPPPVVVVVVVVVVVVVVCVVVVVVVVVVVVVVVVVVVVVVVVVVCVVVPPPDDPVNLCPDPCNVVVVPDDPVVVVVVVCVVVVVVVVVVVVVVVVVVVVVVVVVVVVVVVVVVVD